Protein AF-A0A9X0JWP4-F1 (afdb_monomer_lite)

Foldseek 3Di:
DDWDWDQDPPQKIWTWDQDPVPRDIGTDDIDHPVNVVVVVVVVVVVVVVVVVVVVVVVVPPDDDDPDDDDQDDWAFAPPVPGRDTDSDNHDPVCVVVVVVVVVCCVPPPNPPVVVVLCVDPLNVVLFVVLCVVQVQFAPVCVVVVHTDGFDDKAFLQHCVRDVPCSSPSVRITGHHPVVVVVVVVVNCVVPVD

Organism: NCBI:txid1235825

Radius of gyration: 24.99 Å; chains: 1; bounding box: 60×52×56 Å

Structure (mmCIF, N/CA/C/O backbone):
data_AF-A0A9X0JWP4-F1
#
_entry.id   AF-A0A9X0JWP4-F1
#
loop_
_atom_site.group_PDB
_atom_site.id
_atom_site.type_symbol
_atom_site.label_atom_id
_atom_site.label_alt_id
_atom_site.label_comp_id
_atom_site.label_asym_id
_atom_site.label_entity_id
_atom_site.label_seq_id
_atom_site.pdbx_PDB_ins_code
_atom_site.Cartn_x
_atom_site.Cartn_y
_atom_site.Cartn_z
_atom_site.occupancy
_atom_site.B_iso_or_equiv
_atom_site.auth_seq_id
_atom_site.auth_comp_id
_atom_site.auth_asym_id
_atom_site.auth_atom_id
_atom_site.pdbx_PDB_model_num
ATOM 1 N N . MET A 1 1 ? -32.943 -1.692 14.834 1.00 62.72 1 MET A N 1
ATOM 2 C CA . MET A 1 1 ? -31.747 -1.598 15.702 1.00 62.72 1 MET A CA 1
ATOM 3 C C . MET A 1 1 ? -31.274 -0.157 15.689 1.00 62.72 1 MET A C 1
ATOM 5 O O . MET A 1 1 ? -30.953 0.330 14.611 1.00 62.72 1 MET A O 1
ATOM 9 N N . GLN A 1 2 ? -31.302 0.544 16.824 1.00 65.19 2 GLN A N 1
ATOM 10 C CA . GLN A 1 2 ? -30.741 1.895 16.897 1.00 65.19 2 GLN A CA 1
ATOM 11 C C . GLN A 1 2 ? -29.228 1.808 17.155 1.00 65.19 2 GLN A C 1
ATOM 13 O O . GLN A 1 2 ? -28.805 0.979 17.962 1.00 65.19 2 GLN A O 1
ATOM 18 N N . PRO A 1 3 ? -28.402 2.594 16.447 1.00 75.19 3 PRO A N 1
ATOM 19 C CA . PRO A 1 3 ? -26.969 2.635 16.698 1.00 75.19 3 PRO A CA 1
ATOM 20 C C . PRO A 1 3 ? -26.681 3.364 18.017 1.00 75.19 3 PRO A C 1
ATOM 22 O O . PRO A 1 3 ? -27.216 4.440 18.273 1.00 75.19 3 PRO A O 1
ATOM 25 N N . HIS A 1 4 ? -25.795 2.794 18.827 1.00 80.31 4 HIS A N 1
ATOM 26 C CA . HIS A 1 4 ? -25.267 3.403 20.044 1.00 80.31 4 HIS A CA 1
ATOM 27 C C . HIS A 1 4 ? -23.887 4.004 19.783 1.00 80.31 4 HIS A C 1
ATOM 29 O O . HIS A 1 4 ? -23.131 3.508 18.943 1.00 80.31 4 HIS A O 1
ATOM 35 N N . VAL A 1 5 ? -23.549 5.061 20.523 1.00 78.75 5 VAL A N 1
ATOM 36 C CA . VAL A 1 5 ? -22.230 5.701 20.492 1.00 78.75 5 VAL A CA 1
ATOM 37 C C . VAL A 1 5 ? -21.622 5.626 21.887 1.00 78.75 5 VAL A C 1
ATOM 39 O O . VAL A 1 5 ? -22.217 6.115 22.842 1.00 78.75 5 VAL A O 1
ATOM 42 N N . ALA A 1 6 ? -20.438 5.026 22.004 1.00 78.88 6 ALA A N 1
ATOM 43 C CA . ALA A 1 6 ? -19.683 4.969 23.254 1.00 78.88 6 ALA A CA 1
ATOM 44 C C . ALA A 1 6 ? -18.312 5.625 23.088 1.00 78.88 6 ALA A C 1
ATOM 46 O O . ALA A 1 6 ? -17.614 5.383 22.101 1.00 78.88 6 ALA A O 1
ATOM 47 N N . GLN A 1 7 ? -17.907 6.432 24.067 1.00 75.38 7 GLN A N 1
ATOM 48 C CA . GLN A 1 7 ? -16.572 7.016 24.100 1.00 75.38 7 GLN A CA 1
ATOM 49 C C . GLN A 1 7 ? -15.584 6.008 24.699 1.00 75.38 7 GLN A C 1
ATOM 51 O O . GLN A 1 7 ? -15.749 5.549 25.825 1.00 75.38 7 GLN A O 1
ATOM 56 N N . ILE A 1 8 ? -14.548 5.671 23.941 1.00 74.62 8 ILE A N 1
ATOM 57 C CA . ILE A 1 8 ? -13.411 4.858 24.371 1.00 74.62 8 ILE A CA 1
ATOM 58 C C . ILE A 1 8 ? -12.229 5.793 24.684 1.00 74.62 8 ILE A C 1
ATOM 60 O O . ILE A 1 8 ? -12.257 6.996 24.392 1.00 74.62 8 ILE A O 1
ATOM 64 N N . CYS A 1 9 ? -11.176 5.246 25.292 1.00 63.34 9 CYS A N 1
ATOM 65 C CA . CYS A 1 9 ? -9.936 5.956 25.587 1.00 63.34 9 CYS A CA 1
ATOM 66 C C . CYS A 1 9 ? -9.421 6.783 24.390 1.00 63.34 9 CYS A C 1
ATOM 68 O O . CYS A 1 9 ? -9.622 6.447 23.222 1.00 63.34 9 CYS A O 1
ATOM 70 N N . ASN A 1 10 ? -8.732 7.885 24.698 1.00 64.06 10 ASN A N 1
ATOM 71 C CA . ASN A 1 10 ? -8.146 8.807 23.717 1.00 64.06 10 ASN A CA 1
ATOM 72 C C . ASN A 1 10 ? -9.155 9.527 22.799 1.00 64.06 10 ASN A C 1
ATOM 74 O O . ASN A 1 10 ? -8.818 9.852 21.659 1.00 64.06 10 ASN A O 1
ATOM 78 N N . ARG A 1 11 ? -10.363 9.838 23.303 1.00 64.62 11 ARG A N 1
ATOM 79 C CA . ARG A 1 11 ? -11.374 10.657 22.599 1.00 64.62 11 ARG A CA 1
ATOM 80 C C . ARG A 1 11 ? -11.801 10.035 21.256 1.00 64.62 11 ARG A C 1
ATOM 82 O O . ARG A 1 11 ? -11.951 10.711 20.236 1.00 64.62 11 ARG A O 1
ATOM 89 N N . ILE A 1 12 ? -11.919 8.709 21.268 1.00 69.88 12 ILE A N 1
ATOM 90 C CA . ILE A 1 12 ? -12.399 7.885 20.161 1.00 69.88 12 ILE A CA 1
ATOM 91 C C . ILE A 1 12 ? -13.830 7.481 20.494 1.00 69.88 12 ILE A C 1
ATOM 93 O O . ILE A 1 12 ? -14.090 6.972 21.573 1.00 69.88 12 ILE A O 1
ATOM 97 N N . GLU A 1 13 ? -14.753 7.671 19.569 1.00 79.94 13 GLU A N 1
ATOM 98 C CA . GLU A 1 13 ? -16.123 7.191 19.659 1.00 79.94 13 GLU A CA 1
ATOM 99 C C . GLU A 1 13 ? -16.275 5.904 18.847 1.00 79.94 13 GLU A C 1
ATOM 101 O O . GLU A 1 13 ? -15.792 5.795 17.719 1.00 79.94 13 GLU A O 1
ATOM 106 N N . LYS A 1 14 ? -16.955 4.917 19.417 1.00 81.06 14 LYS A N 1
ATOM 107 C CA . LYS A 1 14 ? -17.362 3.678 18.757 1.00 81.06 14 LYS A CA 1
ATOM 108 C C . LYS A 1 14 ? -18.857 3.756 18.498 1.00 81.06 14 LYS A C 1
ATOM 110 O O . LYS A 1 14 ? -19.628 3.818 19.450 1.00 81.06 14 LYS A O 1
ATOM 115 N N . CYS A 1 15 ? -19.251 3.711 17.231 1.00 81.31 15 CYS A N 1
ATOM 116 C CA . CYS A 1 15 ? -20.636 3.511 16.824 1.00 81.31 15 CYS A CA 1
ATOM 117 C C . CYS A 1 15 ? -20.876 2.009 16.662 1.00 81.31 15 CYS A C 1
ATOM 119 O O . CYS A 1 15 ? -20.165 1.361 15.889 1.00 81.31 15 CYS A O 1
ATOM 121 N N . TYR A 1 16 ? -21.841 1.438 17.373 1.00 81.94 16 TYR A N 1
ATOM 122 C CA . TYR A 1 16 ? -22.103 -0.003 17.373 1.00 81.94 16 TYR A CA 1
ATOM 123 C C . TYR A 1 16 ? -23.593 -0.308 17.523 1.00 81.94 16 TYR A C 1
ATOM 125 O O . TYR A 1 16 ? -24.385 0.558 17.884 1.00 81.94 16 TYR A O 1
ATOM 133 N N . PHE A 1 17 ? -23.979 -1.539 17.218 1.00 88.56 17 PHE A N 1
ATOM 134 C CA . PHE A 1 17 ? -25.318 -2.063 17.443 1.00 88.56 17 PHE A CA 1
ATOM 135 C C . PHE A 1 17 ? -25.225 -3.366 18.227 1.00 88.56 17 PHE A C 1
ATOM 137 O O . PHE A 1 17 ? -24.346 -4.189 17.975 1.00 88.56 17 PHE A O 1
ATOM 144 N N . THR A 1 18 ? -26.138 -3.557 19.169 1.00 85.44 18 THR A N 1
ATOM 145 C CA . THR A 1 18 ? -26.223 -4.798 19.938 1.00 85.44 18 THR A CA 1
ATOM 146 C C . THR A 1 18 ? -27.256 -5.704 19.288 1.00 85.44 18 THR A C 1
ATOM 148 O O . THR A 1 18 ? -28.385 -5.285 19.021 1.00 85.44 18 THR A O 1
ATOM 151 N N . CYS A 1 19 ? -26.870 -6.942 18.989 1.00 81.94 19 CYS A N 1
ATOM 152 C CA . CYS A 1 19 ? -27.795 -7.931 18.457 1.00 81.94 19 CYS A CA 1
ATOM 153 C C . CYS A 1 19 ? -28.811 -8.341 19.543 1.00 81.94 19 CYS A C 1
ATOM 155 O O . CYS A 1 19 ? -28.387 -8.840 20.584 1.00 81.94 19 CYS A O 1
ATOM 157 N N . PRO A 1 20 ? -30.133 -8.203 19.324 1.00 79.50 20 PRO A N 1
ATOM 158 C CA . PRO A 1 20 ? -31.148 -8.573 20.309 1.00 79.50 20 PRO A CA 1
ATOM 159 C C . PRO A 1 20 ? -31.275 -10.092 20.486 1.00 79.50 20 PRO A C 1
ATOM 161 O O . PRO A 1 20 ? -31.811 -10.537 21.491 1.00 79.50 20 PRO A O 1
ATOM 164 N N . HIS A 1 21 ? -30.771 -10.890 19.537 1.00 80.88 21 HIS A N 1
ATOM 165 C CA . HIS A 1 21 ? -30.841 -12.352 19.598 1.00 80.88 21 HIS A CA 1
ATOM 166 C C . HIS A 1 21 ? -29.688 -12.985 20.383 1.00 80.88 21 HIS A C 1
ATOM 168 O O . HIS A 1 21 ? -29.879 -14.027 20.997 1.00 80.88 21 HIS A O 1
ATOM 174 N N . CYS A 1 22 ? -28.491 -12.392 20.351 1.00 85.81 22 CYS A N 1
ATOM 175 C CA . CYS A 1 22 ? -27.296 -12.988 20.965 1.00 85.81 22 CYS A CA 1
ATOM 176 C C . CYS A 1 22 ? -26.509 -12.044 21.884 1.00 85.81 22 CYS A C 1
ATOM 178 O O . CYS A 1 22 ? -25.467 -12.435 22.399 1.00 85.81 22 CYS A O 1
ATOM 180 N N . GLY A 1 23 ? -26.948 -10.795 22.062 1.00 79.69 23 GLY A N 1
ATOM 181 C CA . GLY A 1 23 ? -26.256 -9.794 22.881 1.00 79.69 23 GLY A CA 1
ATOM 182 C C . GLY A 1 23 ? -24.906 -9.329 22.322 1.00 79.69 23 GLY A C 1
ATOM 183 O O . GLY A 1 23 ? -24.232 -8.518 22.950 1.00 79.69 23 GLY A O 1
ATOM 184 N N . HIS A 1 24 ? -24.491 -9.818 21.148 1.00 82.06 24 HIS A N 1
ATOM 185 C CA . HIS A 1 24 ? -23.196 -9.481 20.563 1.00 82.06 24 HIS A CA 1
ATOM 186 C C . HIS A 1 24 ? -23.157 -8.029 20.074 1.00 82.06 24 HIS A C 1
ATOM 188 O O . HIS A 1 24 ? -24.073 -7.561 19.391 1.00 82.06 24 HIS A O 1
ATOM 194 N N . GLU A 1 25 ? -22.068 -7.327 20.388 1.00 85.19 25 GLU A N 1
ATOM 195 C CA . GLU A 1 25 ? -21.822 -5.972 19.906 1.00 85.19 25 GLU A CA 1
ATOM 196 C C . GLU A 1 25 ? -21.180 -5.990 18.520 1.00 85.19 25 GLU A C 1
ATOM 198 O O . GLU A 1 25 ? -20.026 -6.383 18.343 1.00 85.19 25 GLU A O 1
ATOM 203 N N . HIS A 1 26 ? -21.887 -5.461 17.535 1.00 78.44 26 HIS A N 1
ATOM 204 C CA . HIS A 1 26 ? -21.363 -5.274 16.195 1.00 78.44 26 HIS A CA 1
ATOM 205 C C . HIS A 1 26 ? -20.955 -3.820 15.988 1.00 78.44 26 HIS A C 1
ATOM 207 O O . HIS A 1 26 ? -21.764 -2.896 16.077 1.00 78.44 26 HIS A O 1
ATOM 213 N N . VAL A 1 27 ? -19.678 -3.598 15.698 1.00 80.44 27 VAL A N 1
ATOM 214 C CA . VAL A 1 27 ? -19.137 -2.248 15.529 1.00 80.44 27 VAL A CA 1
ATOM 215 C C . VAL A 1 27 ? -19.354 -1.762 14.103 1.00 80.44 27 VAL A C 1
ATOM 217 O O . VAL A 1 27 ? -18.885 -2.387 13.159 1.00 80.44 27 VAL A O 1
ATOM 220 N N . ALA A 1 28 ? -20.031 -0.626 13.948 1.00 74.19 28 ALA A N 1
ATOM 221 C CA . ALA A 1 28 ? -20.274 0.002 12.656 1.00 74.19 28 ALA A CA 1
ATOM 222 C C . ALA A 1 28 ? -19.129 0.944 12.249 1.00 74.19 28 ALA A C 1
ATOM 224 O O . ALA A 1 28 ? -18.709 0.945 11.093 1.00 74.19 28 ALA A O 1
ATOM 225 N N . ALA A 1 29 ? -18.611 1.745 13.187 1.00 72.12 29 ALA A N 1
ATOM 226 C CA . ALA A 1 29 ? -17.531 2.692 12.912 1.00 72.12 29 ALA A CA 1
ATOM 227 C C . ALA A 1 29 ? -16.748 3.078 14.174 1.00 72.12 29 ALA A C 1
ATOM 229 O O . ALA A 1 29 ? -17.290 3.087 15.278 1.00 72.12 29 ALA A O 1
ATOM 230 N N . TYR A 1 30 ? -15.486 3.473 13.985 1.00 74.25 30 TYR A N 1
ATOM 231 C CA 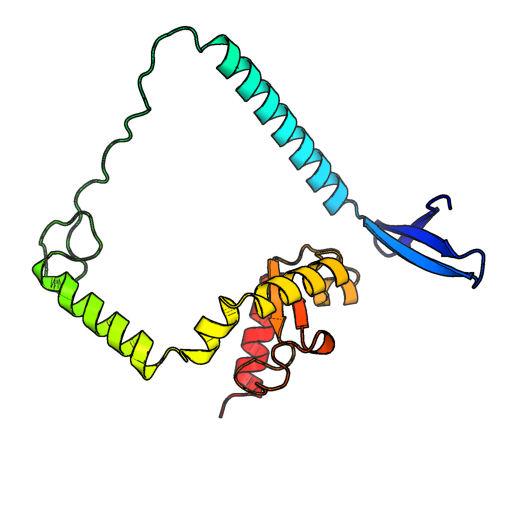. TYR A 1 30 ? -14.691 4.186 14.984 1.00 74.25 30 TYR A CA 1
ATOM 232 C C . TYR A 1 30 ? -14.406 5.595 14.472 1.00 74.25 30 TYR A C 1
ATOM 234 O O . TYR A 1 30 ? -13.829 5.766 13.396 1.00 74.25 30 TYR A O 1
ATOM 242 N N . VAL A 1 31 ? -14.792 6.602 15.241 1.00 73.00 31 VAL A N 1
ATOM 243 C CA . VAL A 1 31 ? -14.650 8.017 14.899 1.00 73.00 31 VAL A CA 1
ATOM 244 C C . VAL A 1 31 ? -13.737 8.666 15.931 1.00 73.00 31 VAL A C 1
ATOM 246 O O . VAL A 1 31 ? -13.787 8.341 17.106 1.00 73.00 31 VAL A O 1
ATOM 249 N N . ASN A 1 32 ? -12.867 9.582 15.523 1.00 72.56 32 ASN A N 1
ATOM 250 C CA . ASN A 1 32 ? -12.131 10.423 16.465 1.00 72.56 32 ASN A CA 1
ATOM 251 C C . ASN A 1 32 ? -12.152 11.881 16.001 1.00 72.56 32 ASN A C 1
ATOM 253 O O . ASN A 1 32 ? -12.537 12.180 14.867 1.00 72.56 32 ASN A O 1
ATOM 257 N N . ASP A 1 33 ? -11.677 12.787 16.852 1.00 68.00 33 ASP A N 1
ATOM 258 C CA . ASP A 1 33 ? -11.595 14.220 16.539 1.00 68.00 33 ASP A CA 1
ATOM 259 C C . ASP A 1 33 ? -10.836 14.520 15.238 1.00 68.00 33 ASP A C 1
ATOM 261 O O . ASP A 1 33 ? -11.153 15.483 14.537 1.00 68.00 33 ASP A O 1
ATOM 265 N N . LYS A 1 34 ? -9.839 13.699 14.880 1.00 62.62 34 LYS A N 1
ATOM 266 C CA . LYS A 1 34 ? -9.092 13.858 13.624 1.00 62.62 34 LYS A CA 1
ATOM 267 C C . LYS A 1 34 ? -9.950 13.497 12.412 1.00 62.62 34 LYS A C 1
ATOM 269 O O . LYS A 1 34 ? -9.957 14.256 11.448 1.00 62.62 34 LYS A O 1
ATOM 274 N N . ILE A 1 35 ? -10.703 12.397 12.470 1.00 65.00 35 ILE A N 1
ATOM 275 C CA . ILE A 1 35 ? -11.653 12.000 11.423 1.00 65.00 35 ILE A CA 1
ATOM 276 C C . ILE A 1 35 ? -12.735 13.069 11.267 1.00 65.00 35 ILE A C 1
ATOM 278 O O . ILE A 1 35 ? -12.981 13.493 10.142 1.00 65.00 35 ILE A O 1
ATOM 282 N N . ARG A 1 36 ? -13.304 13.578 12.370 1.00 67.81 36 ARG A N 1
ATOM 283 C CA . ARG A 1 36 ? -14.299 14.666 12.334 1.00 67.81 36 ARG A CA 1
ATOM 284 C C . ARG A 1 36 ? -13.750 15.922 11.658 1.00 67.81 36 ARG A C 1
ATOM 286 O O . ARG A 1 36 ? -14.382 16.464 10.756 1.00 67.81 36 ARG A O 1
ATOM 293 N N . LYS A 1 37 ? -12.540 16.358 12.029 1.00 66.69 37 LYS A N 1
ATOM 294 C CA . LYS A 1 37 ? -11.877 17.513 11.396 1.00 66.69 37 LYS A CA 1
ATOM 295 C C . LYS A 1 37 ? -11.610 17.285 9.907 1.00 66.69 37 LYS A C 1
ATOM 297 O O . LYS A 1 37 ? -11.846 18.189 9.109 1.00 66.69 37 LYS A O 1
ATOM 302 N N . CYS A 1 38 ? -11.165 16.090 9.517 1.00 62.44 38 CYS A N 1
ATOM 303 C CA . CYS A 1 38 ? -10.974 15.743 8.110 1.00 62.44 38 CYS A CA 1
ATOM 304 C C . CYS A 1 38 ? -12.299 15.727 7.334 1.00 62.44 38 CYS A C 1
ATOM 306 O O . CYS A 1 38 ? -12.351 16.283 6.243 1.00 62.44 38 CYS A O 1
ATOM 308 N N . GLN A 1 39 ? -13.373 15.161 7.891 1.00 67.19 39 GLN A N 1
ATOM 309 C CA . GLN A 1 39 ? -14.701 15.154 7.267 1.00 67.19 39 GLN A CA 1
ATOM 310 C C . GLN A 1 39 ? -15.239 16.576 7.074 1.00 67.19 39 GLN A C 1
ATOM 312 O O . GLN A 1 39 ? -15.691 16.909 5.984 1.00 67.19 39 GLN A O 1
ATOM 317 N N . LEU A 1 40 ? -15.101 17.448 8.077 1.00 67.25 40 LEU A N 1
ATOM 318 C CA . LEU A 1 40 ? -15.472 18.862 7.962 1.00 67.25 40 LEU A CA 1
ATOM 319 C C . LEU A 1 40 ? -14.642 19.595 6.898 1.00 67.25 40 LEU A C 1
ATOM 321 O O . LEU A 1 40 ? -15.189 20.376 6.121 1.00 67.25 40 LEU A O 1
ATOM 325 N N . ALA A 1 41 ? -13.335 19.325 6.817 1.00 66.38 41 ALA A N 1
ATOM 326 C CA . ALA A 1 41 ? -12.470 19.898 5.787 1.00 66.38 41 ALA A CA 1
ATOM 327 C C . ALA A 1 41 ? -12.851 19.413 4.375 1.00 66.38 41 ALA A C 1
ATOM 329 O O . ALA A 1 41 ? -12.894 20.219 3.445 1.00 66.38 41 ALA A O 1
ATOM 330 N N . ILE A 1 42 ? -13.182 18.125 4.223 1.00 66.50 42 ILE A N 1
ATOM 331 C CA . ILE A 1 42 ? -13.672 17.538 2.969 1.00 66.50 42 ILE A CA 1
ATOM 332 C C . ILE A 1 42 ? -15.002 18.178 2.572 1.00 66.50 42 ILE A C 1
ATOM 334 O O . ILE A 1 42 ? -15.114 18.653 1.448 1.00 66.50 42 ILE A O 1
ATOM 338 N N . ILE A 1 43 ? -15.972 18.277 3.486 1.00 71.00 43 ILE A N 1
ATOM 339 C CA . ILE A 1 43 ? -17.272 18.920 3.234 1.00 71.00 43 ILE A CA 1
ATOM 340 C C . ILE A 1 43 ? -17.077 20.383 2.823 1.00 71.00 43 ILE A C 1
ATOM 342 O O . ILE A 1 43 ? -17.653 20.832 1.836 1.00 71.00 43 ILE A O 1
ATOM 346 N N . LYS A 1 44 ? -16.211 21.129 3.518 1.00 71.94 44 LYS A N 1
ATOM 347 C CA . LYS A 1 44 ? -15.895 22.524 3.174 1.00 71.94 44 LYS A CA 1
ATOM 348 C C . LYS A 1 44 ? -15.264 22.641 1.782 1.00 71.94 44 LYS A C 1
ATOM 350 O O . LYS A 1 44 ? -15.621 23.541 1.024 1.00 71.94 44 LYS A O 1
ATOM 355 N N . CYS A 1 45 ? -14.364 21.724 1.432 1.00 65.50 45 CYS A N 1
ATOM 356 C CA . CYS A 1 45 ? -13.747 21.658 0.109 1.00 65.50 45 CYS A CA 1
ATOM 357 C C . CYS A 1 45 ? -14.772 21.299 -0.979 1.00 65.50 45 CYS A C 1
ATOM 359 O O . CYS A 1 45 ? -14.848 21.988 -1.994 1.00 65.50 45 CYS A O 1
ATOM 361 N N . MET A 1 46 ? -15.615 20.289 -0.745 1.00 67.19 46 MET A N 1
ATOM 362 C CA . MET A 1 46 ? -16.683 19.874 -1.659 1.00 67.19 46 MET A CA 1
ATOM 363 C C . MET A 1 46 ? -17.702 20.992 -1.877 1.00 67.19 46 MET A C 1
ATOM 365 O O . MET A 1 46 ? -18.033 21.285 -3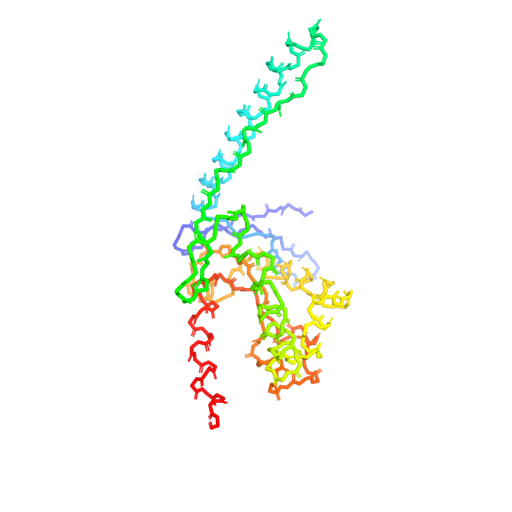.019 1.00 67.19 46 MET A O 1
ATOM 369 N N . ASN A 1 47 ? -18.119 21.694 -0.823 1.00 72.12 47 ASN A N 1
ATOM 370 C CA . ASN A 1 47 ? -18.998 22.859 -0.937 1.00 72.12 47 ASN A CA 1
ATOM 371 C C . ASN A 1 47 ? -18.330 23.998 -1.723 1.00 72.12 47 ASN A C 1
ATOM 373 O O . ASN A 1 47 ? -18.980 24.660 -2.530 1.00 72.12 47 ASN A O 1
ATOM 377 N N . GLY A 1 48 ? -17.020 24.201 -1.549 1.00 71.38 48 GLY A N 1
ATOM 378 C CA . GLY A 1 48 ? -16.236 25.143 -2.350 1.00 71.38 48 GLY A CA 1
ATOM 379 C C . GLY A 1 48 ? -16.156 24.754 -3.831 1.00 71.38 48 GLY A C 1
ATOM 380 O O . GLY A 1 48 ? -16.293 25.617 -4.699 1.00 71.38 48 GLY A O 1
ATOM 381 N N . LEU A 1 49 ? -15.986 23.463 -4.128 1.00 66.31 49 LEU A N 1
ATOM 382 C CA . LEU A 1 49 ? -16.004 22.918 -5.487 1.00 66.31 49 LEU A CA 1
ATOM 383 C C . LEU A 1 49 ? -17.389 23.050 -6.120 1.00 66.31 49 LEU A C 1
ATOM 385 O O . LEU A 1 49 ? -17.480 23.547 -7.234 1.00 66.31 49 LEU A O 1
ATOM 389 N N . ILE A 1 50 ? -18.460 22.702 -5.404 1.00 68.06 50 ILE A N 1
ATOM 390 C CA . ILE A 1 50 ? -19.848 22.865 -5.860 1.00 68.06 50 ILE A CA 1
ATOM 391 C C . ILE A 1 50 ? -20.136 24.341 -6.155 1.00 68.06 50 ILE A C 1
ATOM 393 O O . ILE A 1 50 ? -20.658 24.657 -7.220 1.00 68.06 50 ILE A O 1
ATOM 397 N N . LYS A 1 51 ? -19.716 25.264 -5.279 1.00 69.12 51 LYS A N 1
ATOM 398 C CA . LYS A 1 51 ? -19.867 26.711 -5.498 1.00 69.12 51 LYS A CA 1
ATOM 399 C C . LYS A 1 51 ? -19.082 27.196 -6.724 1.00 69.12 51 LYS A C 1
ATOM 401 O O . LYS A 1 51 ? -19.601 27.995 -7.495 1.00 69.12 51 LYS A O 1
ATOM 406 N N . ARG A 1 52 ? -17.861 26.694 -6.951 1.00 67.25 52 ARG A N 1
ATOM 407 C CA . ARG A 1 52 ? -17.070 26.996 -8.161 1.00 67.25 52 ARG A CA 1
ATOM 408 C C . ARG A 1 52 ? -17.674 26.397 -9.429 1.00 67.25 52 ARG A C 1
ATOM 410 O O . ARG A 1 52 ? -17.678 27.071 -10.448 1.00 67.25 52 ARG A O 1
ATOM 417 N N . ILE A 1 53 ? -18.193 25.172 -9.373 1.00 62.66 53 ILE A N 1
ATOM 418 C CA . ILE A 1 53 ? -18.884 24.514 -10.490 1.00 62.66 53 ILE A CA 1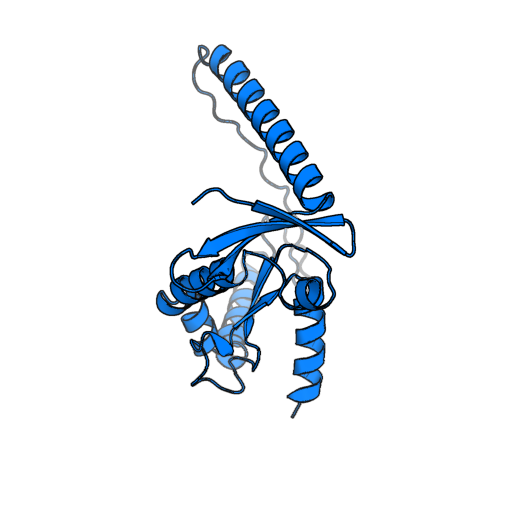
ATOM 419 C C . ILE A 1 53 ? -20.154 25.291 -10.847 1.00 62.66 53 ILE A C 1
ATOM 421 O O . ILE A 1 53 ? -20.381 25.556 -12.021 1.00 62.66 53 ILE A O 1
ATOM 425 N N . LEU A 1 54 ? -20.939 25.723 -9.854 1.00 59.34 54 LEU A N 1
ATOM 426 C CA . LEU A 1 54 ? -22.106 26.586 -10.061 1.00 59.34 54 LEU A CA 1
ATOM 427 C C . LEU A 1 54 ? -21.715 27.930 -10.699 1.00 59.34 54 LEU A C 1
ATOM 429 O O . LEU A 1 54 ? -22.346 28.341 -11.666 1.00 59.34 54 LEU A O 1
ATOM 433 N N . LEU A 1 55 ? -20.633 28.567 -10.236 1.00 57.69 55 LEU A N 1
ATOM 434 C CA . LEU A 1 55 ? -20.105 29.804 -10.834 1.00 57.69 55 LEU A CA 1
ATOM 435 C C . LEU A 1 55 ? -19.579 29.606 -12.266 1.00 57.69 55 LEU A C 1
ATOM 437 O O . LEU A 1 55 ? -19.748 30.481 -13.109 1.00 57.69 55 LEU A O 1
ATOM 441 N N . LEU A 1 56 ? -18.960 28.459 -12.560 1.00 55.28 56 LEU A N 1
ATOM 442 C CA . LEU A 1 56 ? -18.531 28.094 -13.913 1.00 55.28 56 LEU A CA 1
ATOM 443 C C . LEU A 1 56 ? -19.734 27.837 -14.828 1.00 55.28 56 LEU A C 1
ATOM 445 O O . LEU A 1 56 ? -19.702 28.229 -15.989 1.00 55.28 56 LEU A O 1
ATOM 449 N N . ARG A 1 57 ? -20.823 27.266 -14.297 1.00 52.34 57 ARG A N 1
ATOM 450 C CA . ARG A 1 57 ? -22.073 27.037 -15.036 1.00 52.34 57 ARG A CA 1
ATOM 451 C C . ARG A 1 57 ? -22.748 28.344 -15.468 1.00 52.34 57 ARG A C 1
ATOM 453 O O . ARG A 1 57 ? -23.388 28.359 -16.510 1.00 52.34 57 ARG A O 1
ATOM 460 N N . MET A 1 58 ? -22.546 29.443 -14.732 1.00 48.34 58 MET A N 1
ATOM 461 C CA . MET A 1 58 ? -23.014 30.788 -15.113 1.00 48.34 58 MET A CA 1
ATOM 462 C C . MET A 1 58 ? -22.126 31.486 -16.167 1.00 48.34 58 MET A C 1
ATOM 464 O O . MET A 1 58 ? -22.496 32.551 -16.645 1.00 48.34 58 MET A O 1
ATOM 468 N N . ARG A 1 59 ? -20.968 30.914 -16.542 1.00 44.62 59 ARG A N 1
ATOM 469 C CA . ARG A 1 59 ? -20.045 31.456 -17.568 1.00 44.62 59 ARG A CA 1
ATOM 470 C C . ARG A 1 59 ? -20.050 30.688 -18.894 1.00 44.62 59 ARG A C 1
ATOM 472 O O . ARG A 1 59 ? -19.331 31.061 -19.813 1.00 44.62 59 ARG A O 1
ATOM 479 N N . CYS A 1 60 ? -20.833 29.621 -19.021 1.00 40.84 60 CYS A N 1
ATOM 480 C CA . CYS A 1 60 ? -20.878 28.802 -20.235 1.00 40.84 60 CYS A CA 1
ATOM 481 C C . CYS A 1 60 ? -21.921 29.302 -21.249 1.00 40.84 60 CYS A C 1
ATOM 483 O O . CYS A 1 60 ? -22.734 28.508 -21.709 1.00 40.84 60 CYS A O 1
ATOM 485 N N . ASN A 1 61 ? -21.891 30.594 -21.594 1.00 47.53 61 ASN A N 1
ATOM 486 C CA . ASN A 1 61 ? -22.575 31.107 -22.789 1.00 47.53 61 ASN A CA 1
ATOM 487 C C . ASN A 1 61 ? -21.612 31.691 -23.836 1.00 47.53 61 ASN A C 1
ATOM 489 O O . ASN A 1 61 ? -22.062 32.217 -24.846 1.00 47.53 61 ASN A O 1
ATOM 493 N N . ASP A 1 62 ? -20.300 31.528 -23.642 1.00 46.25 62 ASP A N 1
ATOM 494 C CA . ASP A 1 62 ? -19.290 31.951 -24.609 1.00 46.25 62 ASP A CA 1
ATOM 495 C C . ASP A 1 62 ? -18.573 30.723 -25.179 1.00 46.25 62 ASP A C 1
ATOM 497 O O . ASP A 1 62 ? -17.988 29.914 -24.452 1.00 46.25 62 ASP A O 1
ATOM 501 N N . GLY A 1 63 ? -18.685 30.569 -26.499 1.00 51.16 63 GLY A N 1
ATOM 502 C CA . GLY A 1 63 ? -18.279 29.409 -27.282 1.00 51.16 63 GLY A CA 1
ATOM 503 C C . GLY A 1 63 ? -16.883 28.848 -26.986 1.00 51.16 63 GLY A C 1
ATOM 504 O O . GLY A 1 63 ? -15.924 29.552 -26.665 1.00 51.16 63 GLY A O 1
ATOM 505 N N . GLY A 1 64 ? -16.799 27.525 -27.129 1.00 51.31 64 GLY A N 1
ATOM 506 C CA . GLY A 1 64 ? -15.664 26.685 -26.774 1.00 51.31 64 GLY A CA 1
ATOM 507 C C . GLY A 1 64 ? -14.303 27.185 -27.254 1.00 51.31 64 GLY A C 1
ATOM 508 O O . GLY A 1 64 ? -13.992 27.180 -28.441 1.00 51.31 64 GLY A O 1
ATOM 509 N N . ARG A 1 65 ? -13.425 27.482 -26.296 1.00 49.03 65 ARG A N 1
ATOM 510 C CA . ARG A 1 65 ? -11.974 27.398 -26.475 1.00 49.03 65 ARG A CA 1
ATOM 511 C C . ARG A 1 65 ? -11.403 26.574 -25.330 1.00 49.03 65 ARG A C 1
ATOM 513 O O . ARG A 1 65 ? -11.392 27.007 -24.181 1.00 49.03 65 ARG A O 1
ATOM 520 N N . GLY A 1 66 ? -10.987 25.347 -25.646 1.00 47.66 66 GLY A N 1
ATOM 521 C CA . GLY A 1 66 ? -10.271 24.485 -24.711 1.00 47.66 66 GLY A CA 1
ATOM 522 C C . GLY A 1 66 ? -8.991 25.165 -24.221 1.00 47.66 66 GLY A C 1
ATOM 523 O O . GLY A 1 66 ? -8.319 25.861 -24.980 1.00 47.66 66 GLY A O 1
ATOM 524 N N . TRP A 1 67 ? -8.662 24.972 -22.945 1.00 36.56 67 TRP A N 1
ATOM 525 C CA . TRP A 1 67 ? -7.443 25.498 -22.333 1.00 36.56 67 TRP A CA 1
ATOM 526 C C . TRP A 1 67 ? -6.202 24.904 -23.019 1.00 36.56 67 TRP A C 1
ATOM 528 O O . TRP A 1 67 ? -5.860 23.745 -22.792 1.00 36.56 67 TRP A O 1
ATOM 538 N N . GLN A 1 68 ? -5.517 25.690 -23.853 1.00 54.94 68 GLN A N 1
ATOM 539 C CA . GLN A 1 68 ? -4.213 25.318 -24.401 1.00 54.94 68 GLN A CA 1
ATOM 540 C C . GLN A 1 68 ? -3.130 25.601 -23.353 1.00 54.94 68 GLN A C 1
ATOM 542 O O . GLN A 1 68 ? -2.862 26.752 -23.017 1.00 54.94 68 GLN A O 1
ATOM 547 N N . VAL A 1 69 ? -2.518 24.546 -22.812 1.00 59.09 69 VAL A N 1
ATOM 548 C CA . VAL A 1 69 ? -1.362 24.662 -21.908 1.00 59.09 69 VAL A CA 1
ATOM 549 C C . VAL A 1 69 ? -0.049 24.711 -22.704 1.00 59.09 69 VAL A C 1
ATOM 551 O O . VAL A 1 69 ? 0.113 23.915 -23.633 1.00 59.09 69 VAL A O 1
ATOM 554 N N . PRO A 1 70 ? 0.913 25.583 -22.334 1.00 68.81 70 PRO A N 1
ATOM 555 C CA . PRO A 1 70 ? 2.211 25.666 -23.002 1.00 68.81 70 PRO A CA 1
ATOM 556 C C . PRO A 1 70 ? 2.982 24.344 -22.920 1.00 68.81 70 PRO A C 1
ATOM 558 O O . PRO A 1 70 ? 3.053 23.709 -21.863 1.00 68.81 70 PRO A O 1
ATOM 561 N N . SER A 1 71 ? 3.597 23.927 -24.029 1.00 76.69 71 SER A N 1
ATOM 562 C CA . SER A 1 71 ? 4.439 22.729 -24.046 1.00 76.69 71 SER A CA 1
ATOM 563 C C . SER A 1 71 ? 5.675 22.913 -23.168 1.00 76.69 71 SER A C 1
ATOM 565 O O . SER A 1 71 ? 6.280 23.984 -23.155 1.00 76.69 71 SER A O 1
ATOM 567 N N . LYS A 1 72 ? 6.085 21.845 -22.474 1.00 79.06 72 LYS A N 1
ATOM 568 C CA . LYS A 1 72 ? 7.296 21.849 -21.643 1.00 79.06 72 LYS A CA 1
ATOM 569 C C . LYS A 1 72 ? 8.527 22.269 -22.466 1.00 79.06 72 LYS A C 1
ATOM 571 O O . LYS A 1 72 ? 8.661 21.801 -23.602 1.00 79.06 72 LYS A O 1
ATOM 576 N N . PRO A 1 73 ? 9.424 23.098 -21.900 1.00 84.25 73 PRO A N 1
ATOM 577 C CA . PRO A 1 73 ? 10.642 23.520 -22.580 1.00 84.25 73 PRO A CA 1
ATOM 578 C C . PRO A 1 73 ? 11.566 22.327 -22.848 1.00 84.25 73 PRO A C 1
ATOM 580 O O . PRO A 1 73 ? 11.536 21.319 -22.133 1.00 84.25 73 PRO A O 1
ATOM 583 N N . PHE A 1 74 ? 12.390 22.449 -23.887 1.00 88.31 74 PHE A N 1
ATOM 584 C CA . PHE A 1 74 ? 13.426 21.467 -24.189 1.00 88.31 74 PHE A CA 1
ATOM 585 C C . PHE A 1 74 ? 14.508 21.472 -23.102 1.00 88.31 74 PHE A C 1
ATOM 587 O O . PHE A 1 74 ? 14.840 22.515 -22.543 1.00 88.31 74 PHE A O 1
ATOM 594 N N . LYS A 1 75 ? 15.060 20.295 -22.807 1.00 89.31 75 LYS A N 1
ATOM 595 C CA . LYS A 1 75 ? 16.106 20.081 -21.799 1.00 89.31 75 LYS A CA 1
ATOM 596 C C . LYS A 1 75 ? 17.187 19.142 -22.345 1.00 89.31 75 LYS A C 1
ATOM 598 O O . LYS A 1 75 ? 16.876 18.322 -23.209 1.00 89.31 75 LYS A O 1
ATOM 603 N N . PRO A 1 76 ? 18.438 19.227 -21.866 1.00 91.31 76 PRO A N 1
ATOM 604 C CA . PRO A 1 76 ? 19.501 18.341 -22.326 1.00 91.31 76 PRO A CA 1
ATOM 605 C C . PRO A 1 76 ? 19.214 16.876 -21.971 1.00 91.31 76 PRO A C 1
ATOM 607 O O . PRO A 1 76 ? 18.596 16.556 -20.950 1.00 91.31 76 PRO A O 1
ATOM 610 N N . CYS A 1 77 ? 19.670 15.981 -22.840 1.00 91.44 77 CYS A N 1
ATOM 611 C CA . CYS A 1 77 ? 19.609 14.538 -22.660 1.00 91.44 77 CYS A CA 1
ATOM 612 C C . CYS A 1 77 ? 20.331 14.105 -21.374 1.00 91.44 77 CYS A C 1
ATOM 614 O O . CYS A 1 77 ? 21.435 14.549 -21.083 1.00 91.44 77 CYS A O 1
ATOM 616 N N . LYS A 1 78 ? 19.753 13.161 -20.618 1.00 88.31 78 LYS A N 1
ATOM 617 C CA . LYS A 1 78 ? 20.368 12.654 -19.377 1.00 88.31 78 LYS A CA 1
ATOM 618 C C . LYS A 1 78 ? 21.533 11.668 -19.609 1.00 88.31 78 LYS A C 1
ATOM 620 O O . LYS A 1 78 ? 22.116 11.171 -18.648 1.00 88.31 78 LYS A O 1
ATOM 625 N N . SER A 1 79 ? 21.839 11.298 -20.854 1.00 86.25 79 SER A N 1
ATOM 626 C CA . SER A 1 79 ? 22.966 10.394 -21.137 1.00 86.25 79 SER A CA 1
ATOM 627 C C . SER A 1 79 ? 24.289 11.098 -20.830 1.00 86.25 79 SER A C 1
ATOM 629 O O . SER A 1 79 ? 24.435 12.278 -21.142 1.00 86.25 79 SER A O 1
ATOM 631 N N . LEU A 1 80 ? 25.244 10.387 -20.224 1.00 85.69 80 LEU A N 1
ATOM 632 C CA . LEU A 1 80 ? 26.556 10.946 -19.885 1.00 85.69 80 LEU A CA 1
ATOM 633 C C . LEU A 1 80 ? 27.226 11.510 -21.148 1.00 85.69 80 LEU A C 1
ATOM 635 O O . LEU A 1 80 ? 27.346 10.804 -22.147 1.00 85.69 80 LEU A O 1
ATOM 639 N N . GLY A 1 81 ? 27.620 12.786 -21.104 1.00 86.25 81 GLY A N 1
ATOM 640 C CA . GLY A 1 81 ? 28.280 13.479 -22.216 1.00 86.25 81 GLY A CA 1
ATOM 641 C C . GLY A 1 81 ? 27.371 13.887 -23.385 1.00 86.25 81 GLY A C 1
ATOM 642 O O . GLY A 1 81 ? 27.881 14.306 -24.419 1.00 86.25 81 GLY A O 1
ATOM 643 N N . CYS A 1 82 ? 26.042 13.776 -23.268 1.00 89.06 82 CYS A N 1
ATOM 644 C CA . CYS A 1 82 ? 25.120 14.141 -24.346 1.00 89.06 82 CYS A CA 1
ATOM 645 C C . CYS A 1 82 ? 24.388 15.462 -24.068 1.00 89.06 82 CYS A C 1
ATOM 647 O O . CYS A 1 82 ? 23.517 15.518 -23.207 1.00 89.06 82 CYS A O 1
ATOM 649 N N . ASN A 1 83 ? 24.655 16.487 -24.880 1.00 87.19 83 ASN A N 1
ATOM 650 C CA . ASN A 1 83 ? 24.023 17.812 -24.758 1.00 87.19 83 ASN A CA 1
ATOM 651 C C . ASN A 1 83 ? 22.808 18.008 -25.686 1.00 87.19 83 ASN A C 1
ATOM 653 O O . ASN A 1 83 ? 22.274 19.107 -25.793 1.00 87.19 83 ASN A O 1
ATOM 657 N N . GLU A 1 84 ? 22.364 16.946 -26.362 1.00 91.81 84 GLU A N 1
ATOM 658 C CA . GLU A 1 84 ? 21.229 16.980 -27.290 1.00 91.81 84 GLU A CA 1
ATOM 659 C C . GLU A 1 84 ? 19.939 17.381 -26.559 1.00 91.81 84 GLU A C 1
ATOM 661 O O . GLU A 1 84 ? 19.571 16.761 -25.555 1.00 91.81 84 GLU A O 1
ATOM 666 N N . LEU A 1 85 ? 19.236 18.390 -27.072 1.00 91.25 85 LEU A N 1
ATOM 667 C CA . LEU A 1 85 ? 17.994 18.879 -26.483 1.00 91.25 85 LEU A CA 1
ATOM 668 C C . LEU A 1 85 ? 16.824 17.947 -26.817 1.00 91.25 85 LEU A C 1
ATOM 670 O O . LEU A 1 85 ? 16.576 17.588 -27.963 1.00 91.25 85 LEU A O 1
ATOM 674 N N . THR A 1 86 ? 16.069 17.560 -25.796 1.00 88.94 86 THR A N 1
ATOM 675 C CA . THR A 1 86 ? 14.910 16.671 -25.903 1.00 88.94 86 THR A CA 1
ATOM 676 C C . THR A 1 86 ? 13.779 17.170 -25.004 1.00 88.94 86 THR A C 1
ATOM 678 O O . THR A 1 86 ? 14.004 17.866 -24.013 1.00 88.94 86 THR A O 1
ATOM 681 N N . ARG A 1 87 ? 12.531 16.843 -25.348 1.00 86.69 87 ARG A N 1
ATOM 682 C CA . ARG A 1 87 ? 11.383 17.043 -24.441 1.00 86.69 87 ARG A CA 1
ATOM 683 C C . ARG A 1 87 ? 11.296 15.923 -23.400 1.00 86.69 87 ARG A C 1
ATOM 685 O O . ARG A 1 87 ? 10.794 16.127 -22.291 1.00 86.69 87 ARG A O 1
ATOM 692 N N . ASP A 1 88 ? 11.834 14.761 -23.751 1.00 84.19 88 ASP A N 1
ATOM 693 C CA . ASP A 1 88 ? 11.823 13.550 -22.945 1.00 84.19 88 ASP A CA 1
ATOM 694 C C . ASP A 1 88 ? 13.076 13.441 -22.067 1.00 84.19 88 ASP A C 1
ATOM 696 O O . ASP A 1 88 ? 13.846 14.383 -21.896 1.00 84.19 88 ASP A O 1
ATOM 700 N N . LYS A 1 89 ? 13.259 12.296 -21.409 1.00 83.88 89 LYS A N 1
ATOM 701 C CA . LYS A 1 89 ? 14.407 12.040 -20.525 1.00 83.88 89 LYS A CA 1
ATOM 702 C C . LYS A 1 89 ? 15.714 11.811 -21.301 1.00 83.88 89 LYS A C 1
ATOM 704 O O . LYS A 1 89 ? 16.786 12.155 -20.804 1.00 83.88 89 LYS A O 1
ATOM 709 N N . TYR A 1 90 ? 15.616 11.254 -22.507 1.00 88.81 90 TYR A N 1
ATOM 710 C CA . TYR A 1 90 ? 16.731 10.981 -23.412 1.00 88.81 90 TYR A CA 1
ATOM 711 C C . TYR A 1 90 ? 16.385 11.446 -24.832 1.00 88.81 90 TYR A C 1
ATOM 713 O O . TYR A 1 90 ? 15.212 11.582 -25.181 1.00 88.81 90 TYR A O 1
ATOM 721 N N . CYS A 1 91 ? 17.397 11.720 -25.654 1.00 90.06 91 CYS A N 1
ATOM 722 C CA . CYS A 1 91 ? 17.206 12.000 -27.077 1.00 90.06 91 CYS A CA 1
ATOM 723 C C . CYS A 1 91 ? 16.979 10.707 -27.880 1.00 90.06 91 CYS A C 1
ATOM 725 O O . CYS A 1 91 ? 17.226 9.607 -27.378 1.00 90.06 91 CYS A O 1
ATOM 727 N N . ALA A 1 92 ? 16.567 10.827 -29.147 1.00 87.50 92 ALA A N 1
ATOM 728 C CA . ALA A 1 92 ? 16.311 9.682 -30.031 1.00 87.50 92 ALA A CA 1
ATOM 729 C C . ALA A 1 92 ? 17.483 8.678 -30.086 1.00 87.50 92 ALA A C 1
ATOM 731 O O . ALA A 1 92 ? 17.255 7.470 -30.069 1.00 87.50 92 ALA A O 1
ATOM 732 N N . LYS A 1 93 ? 18.729 9.174 -30.030 1.00 86.94 93 LYS A N 1
ATOM 733 C CA . LYS A 1 93 ? 19.964 8.366 -30.017 1.00 86.94 93 LYS A CA 1
ATOM 734 C C . LYS A 1 93 ? 20.098 7.487 -28.761 1.00 86.94 93 LYS A C 1
ATOM 736 O O . LYS A 1 93 ? 20.677 6.411 -28.816 1.00 86.94 93 LYS A O 1
ATOM 741 N N . HIS A 1 94 ? 19.550 7.924 -27.626 1.00 86.44 94 HIS A N 1
ATOM 742 C CA . HIS A 1 94 ? 19.731 7.279 -26.318 1.00 86.44 94 HIS A CA 1
ATOM 743 C C . HIS A 1 94 ? 18.470 6.590 -25.775 1.00 86.44 94 HIS A C 1
ATOM 745 O O . HIS A 1 94 ? 18.553 5.840 -24.801 1.00 86.44 94 HIS A O 1
ATOM 751 N N . ILE A 1 95 ? 17.316 6.771 -26.425 1.00 82.50 95 ILE A N 1
ATOM 752 C CA . ILE A 1 95 ? 16.060 6.086 -26.079 1.00 82.50 95 ILE A CA 1
ATOM 753 C C . ILE A 1 95 ? 16.212 4.556 -26.122 1.00 82.50 95 ILE A C 1
ATOM 755 O O . ILE A 1 95 ? 15.627 3.857 -25.294 1.00 82.50 95 ILE A O 1
ATOM 759 N N . ALA A 1 96 ? 17.001 4.016 -27.056 1.00 79.50 96 ALA A N 1
ATOM 760 C CA . ALA A 1 96 ? 17.210 2.572 -27.178 1.00 79.50 96 ALA A CA 1
ATOM 761 C C . ALA A 1 96 ? 17.893 1.968 -25.936 1.00 79.50 96 ALA A C 1
ATOM 763 O O . ALA A 1 96 ? 17.447 0.934 -25.443 1.00 79.50 96 ALA A O 1
ATOM 764 N N . LYS A 1 97 ? 18.890 2.660 -25.367 1.00 73.06 97 LYS A N 1
ATOM 765 C CA . LYS A 1 97 ? 19.620 2.226 -24.163 1.00 73.06 97 LYS A CA 1
ATOM 766 C C . LYS A 1 97 ? 18.734 2.232 -22.911 1.00 73.06 97 LYS A C 1
ATOM 768 O O . LYS A 1 97 ? 18.815 1.336 -22.071 1.00 73.06 97 LYS A O 1
ATOM 773 N N . GLU A 1 98 ? 17.824 3.201 -22.792 1.00 75.25 98 GLU A N 1
ATOM 774 C CA . GLU A 1 98 ? 16.802 3.170 -21.737 1.00 75.25 98 GLU A CA 1
ATOM 775 C C . GLU A 1 98 ? 15.840 1.992 -21.936 1.00 75.25 98 GLU A C 1
ATOM 777 O O . GLU A 1 98 ? 15.568 1.246 -20.997 1.00 75.25 98 GLU A O 1
ATOM 782 N N . LYS A 1 99 ? 15.359 1.768 -23.164 1.00 74.69 99 LYS A N 1
ATOM 783 C CA . LYS A 1 99 ? 14.476 0.632 -23.463 1.00 74.69 99 LYS A CA 1
ATOM 784 C C . LYS A 1 99 ? 15.146 -0.705 -23.147 1.00 74.69 99 LYS A C 1
ATOM 786 O O . LYS A 1 99 ? 14.486 -1.596 -22.622 1.00 74.69 99 LYS A O 1
ATOM 791 N N . GLU A 1 100 ? 16.434 -0.847 -23.435 1.00 74.38 100 GLU A N 1
ATOM 792 C CA . GLU A 1 100 ? 17.213 -2.044 -23.122 1.00 74.38 100 GLU A CA 1
ATOM 793 C C . GLU A 1 100 ? 17.381 -2.253 -21.613 1.00 74.38 100 GLU A C 1
ATOM 795 O O . GLU A 1 100 ? 17.083 -3.338 -21.119 1.00 74.38 100 GLU A O 1
ATOM 800 N N . THR A 1 101 ? 17.753 -1.217 -20.855 1.00 68.50 101 THR A N 1
ATOM 801 C CA . THR A 1 101 ? 17.882 -1.318 -19.387 1.00 68.50 101 THR A CA 1
ATOM 802 C C . THR A 1 101 ? 16.548 -1.637 -18.709 1.00 68.50 101 THR A C 1
ATOM 804 O O . THR A 1 101 ? 16.500 -2.479 -17.812 1.00 68.50 101 THR A O 1
ATOM 807 N N . VAL A 1 102 ? 15.442 -1.045 -19.176 1.00 70.12 102 VAL A N 1
ATOM 808 C CA . VAL A 1 102 ? 14.086 -1.379 -18.710 1.00 70.12 102 VAL A CA 1
ATOM 809 C C . VAL A 1 102 ? 13.726 -2.825 -19.056 1.00 70.12 102 VAL A C 1
ATOM 811 O O . VAL A 1 102 ? 13.232 -3.542 -18.190 1.00 70.12 102 VAL A O 1
ATOM 814 N N . ARG A 1 103 ? 14.006 -3.286 -20.285 1.00 69.69 103 ARG A N 1
ATOM 815 C CA . ARG A 1 103 ? 13.780 -4.683 -20.704 1.00 69.69 103 ARG A CA 1
ATOM 816 C C . ARG A 1 103 ? 14.597 -5.667 -19.872 1.00 69.69 103 ARG A C 1
ATOM 818 O O . ARG A 1 103 ? 14.053 -6.686 -19.461 1.00 69.69 103 ARG A O 1
ATOM 825 N N . TYR A 1 104 ? 15.865 -5.366 -19.608 1.00 70.94 104 TYR A N 1
ATOM 826 C CA . TYR A 1 104 ? 16.737 -6.175 -18.760 1.00 70.94 104 TYR A CA 1
ATOM 827 C C . TYR A 1 104 ? 16.189 -6.260 -17.329 1.00 70.94 104 TYR A C 1
ATOM 829 O O . TYR A 1 104 ? 16.016 -7.357 -16.802 1.00 70.94 104 TYR A O 1
ATOM 837 N N . TYR A 1 105 ? 15.819 -5.124 -16.730 1.00 62.12 105 TYR A N 1
ATOM 838 C CA . TYR A 1 105 ? 15.239 -5.076 -15.386 1.00 62.12 105 TYR A CA 1
ATOM 839 C C . TYR A 1 105 ? 13.902 -5.834 -15.299 1.00 62.12 105 TYR A C 1
ATOM 841 O O . TYR A 1 105 ? 13.708 -6.642 -14.392 1.00 62.12 105 TYR A O 1
ATOM 849 N N . ASP A 1 106 ? 12.999 -5.649 -16.268 1.00 62.62 106 ASP A N 1
ATOM 850 C CA . ASP A 1 106 ? 11.719 -6.370 -16.334 1.00 62.62 106 ASP A CA 1
ATOM 851 C C . ASP A 1 106 ? 11.889 -7.877 -16.643 1.00 62.62 106 ASP A C 1
ATOM 853 O O . ASP A 1 106 ? 11.008 -8.667 -16.299 1.00 62.62 106 ASP A O 1
ATOM 857 N N . LYS A 1 107 ? 12.992 -8.295 -17.286 1.00 56.06 107 LYS A N 1
ATOM 858 C CA . LYS A 1 107 ? 13.289 -9.702 -17.619 1.00 56.06 107 LYS A CA 1
ATOM 859 C C . LYS A 1 107 ? 14.006 -10.449 -16.490 1.00 56.06 107 LYS A C 1
ATOM 861 O O . LYS A 1 107 ? 13.698 -11.618 -16.279 1.00 56.06 107 LYS A O 1
ATOM 866 N N . HIS A 1 108 ? 14.937 -9.799 -15.790 1.00 57.66 108 HIS A N 1
ATOM 867 C CA . HIS A 1 108 ? 15.860 -10.457 -14.856 1.00 57.66 108 HIS A CA 1
ATOM 868 C C . HIS A 1 108 ? 15.649 -10.084 -13.383 1.00 57.66 108 HIS A C 1
ATOM 870 O O . HIS A 1 108 ? 15.971 -10.886 -12.514 1.00 57.66 108 HIS A O 1
ATOM 876 N N . ILE A 1 109 ? 15.101 -8.902 -13.083 1.00 58.78 109 ILE A N 1
ATOM 877 C CA . ILE A 1 109 ? 14.971 -8.398 -11.702 1.00 58.78 109 ILE A CA 1
ATOM 878 C C . ILE A 1 109 ? 13.508 -8.397 -11.240 1.00 58.78 109 ILE A C 1
ATOM 880 O O . ILE A 1 109 ? 13.197 -8.721 -10.094 1.00 58.78 109 ILE A O 1
ATOM 884 N N . ARG A 1 110 ? 12.573 -8.042 -12.126 1.00 56.38 110 ARG A N 1
ATOM 885 C CA . ARG A 1 110 ? 11.153 -7.941 -11.785 1.00 56.38 110 ARG A CA 1
ATOM 886 C C . ARG A 1 110 ? 10.471 -9.293 -11.963 1.00 56.38 110 ARG A C 1
ATOM 888 O O . ARG A 1 110 ? 10.238 -9.733 -13.084 1.00 56.38 110 ARG A O 1
ATOM 895 N N . ASN A 1 111 ? 10.093 -9.941 -10.863 1.00 64.69 111 ASN A N 1
ATOM 896 C CA . ASN A 1 111 ? 9.337 -11.191 -10.922 1.00 64.69 111 ASN A CA 1
ATOM 897 C C . ASN A 1 111 ? 7.994 -10.964 -11.659 1.00 64.69 111 ASN A C 1
ATOM 899 O O . ASN A 1 111 ? 7.052 -10.396 -11.095 1.00 64.69 111 ASN A O 1
ATOM 903 N N . LYS A 1 112 ? 7.911 -11.382 -12.934 1.00 64.56 112 LYS A N 1
ATOM 904 C CA . LYS A 1 112 ? 6.721 -11.225 -13.797 1.00 64.56 112 LYS A CA 1
ATOM 905 C C . LYS A 1 112 ? 5.452 -11.768 -13.137 1.00 64.56 112 LYS A C 1
ATOM 907 O O . LYS A 1 112 ? 4.389 -11.165 -13.289 1.00 64.56 112 LYS A O 1
ATOM 912 N N . SER A 1 113 ? 5.580 -12.849 -12.363 1.00 69.00 113 SER A N 1
ATOM 913 C CA . SER A 1 113 ? 4.471 -13.471 -11.636 1.00 69.00 113 SER A CA 1
ATOM 914 C C . SER A 1 113 ? 3.859 -12.513 -10.607 1.00 69.00 113 SER A C 1
ATOM 916 O O . SER A 1 113 ? 2.645 -12.310 -10.586 1.00 69.00 113 SER A O 1
ATOM 918 N N . SER A 1 114 ? 4.698 -11.814 -9.834 1.00 75.94 114 SER A N 1
ATOM 919 C CA . SER A 1 114 ? 4.263 -10.829 -8.831 1.00 75.94 114 SER A CA 1
ATOM 920 C C . SER A 1 114 ? 3.511 -9.649 -9.465 1.00 75.94 114 SER A C 1
ATOM 922 O O . SER A 1 114 ? 2.418 -9.288 -9.028 1.00 75.94 114 SER A O 1
ATOM 924 N N . ARG A 1 115 ? 4.022 -9.093 -10.574 1.00 80.62 115 ARG A N 1
ATOM 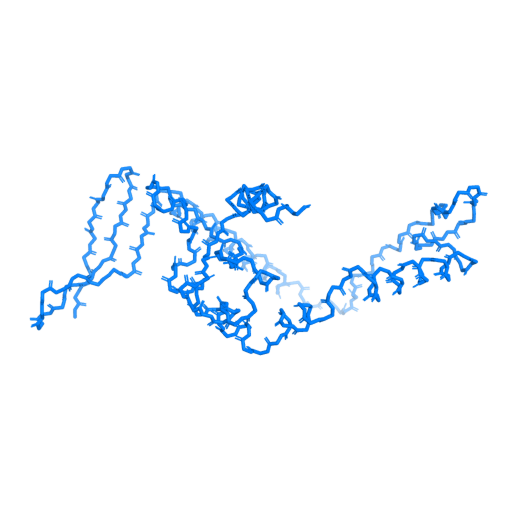925 C CA . ARG A 1 115 ? 3.347 -7.986 -11.279 1.00 80.62 115 ARG A CA 1
ATOM 926 C C . ARG A 1 115 ? 1.999 -8.409 -11.866 1.00 80.62 115 ARG A C 1
ATOM 928 O O . ARG A 1 115 ? 1.025 -7.669 -11.746 1.00 80.62 115 ARG A O 1
ATOM 935 N N . SER A 1 116 ? 1.942 -9.585 -12.490 1.00 85.56 116 SER A N 1
ATOM 936 C CA . SER A 1 116 ? 0.693 -10.135 -13.027 1.00 85.56 116 SER A CA 1
ATOM 937 C C . SER A 1 116 ? -0.338 -10.355 -11.920 1.00 85.56 116 SER A C 1
ATOM 939 O O . SER A 1 116 ? -1.511 -10.026 -12.088 1.00 85.56 116 SER A O 1
ATOM 941 N N . PHE A 1 117 ? 0.103 -10.840 -10.756 1.00 90.19 117 PHE A N 1
ATOM 942 C CA . PHE A 1 117 ? -0.757 -11.034 -9.596 1.00 90.19 117 PHE A CA 1
ATOM 943 C C . PHE A 1 117 ? -1.384 -9.722 -9.104 1.00 90.19 117 PHE A C 1
ATOM 945 O O . PHE A 1 117 ? -2.606 -9.661 -8.970 1.00 90.19 117 PHE A O 1
ATOM 952 N N . TYR A 1 118 ? -0.602 -8.654 -8.915 1.00 89.38 118 TYR A N 1
ATOM 953 C CA . TYR A 1 118 ? -1.142 -7.361 -8.466 1.00 89.38 118 TYR A CA 1
ATOM 954 C C . TYR A 1 118 ? -2.095 -6.701 -9.479 1.00 89.38 118 TYR A C 1
ATOM 956 O O . TYR A 1 118 ? -2.926 -5.880 -9.098 1.00 89.38 118 TYR A O 1
ATOM 964 N N . ASN A 1 119 ? -2.026 -7.078 -10.758 1.00 90.81 119 ASN A N 1
ATOM 965 C CA . ASN A 1 119 ? -2.973 -6.629 -11.784 1.00 90.81 119 ASN A CA 1
ATOM 966 C C . ASN A 1 119 ? -4.203 -7.545 -11.920 1.00 90.81 119 ASN A C 1
ATOM 968 O O . ASN A 1 119 ? -5.152 -7.214 -12.632 1.00 90.81 119 ASN A O 1
ATOM 972 N N . SER A 1 120 ? -4.202 -8.702 -11.258 1.00 93.50 120 SER A N 1
ATOM 973 C CA . SER A 1 120 ? -5.242 -9.715 -11.411 1.00 93.50 120 SER A CA 1
ATOM 974 C C . SER A 1 120 ? -6.572 -9.299 -10.763 1.00 93.50 120 SER A C 1
ATOM 976 O O . SER A 1 120 ? -6.616 -8.605 -9.741 1.00 93.50 120 SER A O 1
ATOM 978 N N . LYS A 1 121 ? -7.692 -9.760 -11.338 1.00 96.62 121 LYS A N 1
ATOM 979 C CA . LYS A 1 121 ? -9.038 -9.563 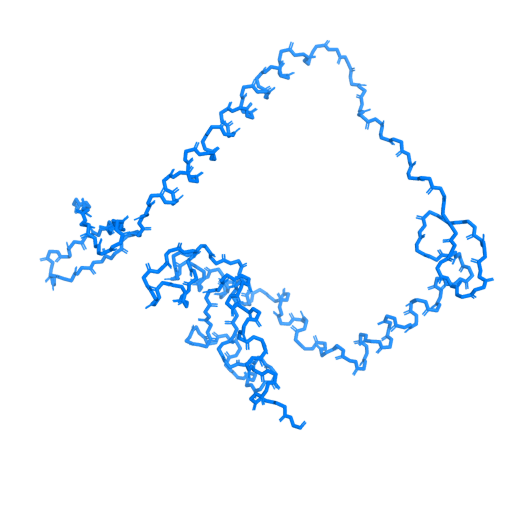-10.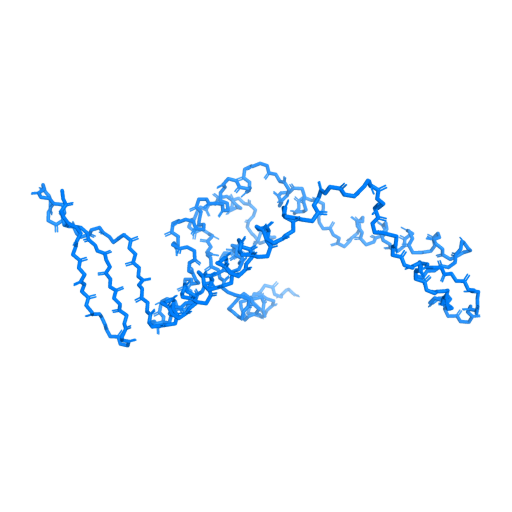768 1.00 96.62 121 LYS A CA 1
ATOM 980 C C . LYS A 1 121 ? -9.165 -10.131 -9.340 1.00 96.62 121 LYS A C 1
ATOM 982 O O . LYS A 1 121 ? -9.689 -9.402 -8.497 1.00 96.62 121 LYS A O 1
ATOM 987 N N . PRO A 1 122 ? -8.658 -11.343 -9.022 1.00 96.19 122 PRO A N 1
ATOM 988 C CA . PRO A 1 122 ? -8.700 -11.876 -7.659 1.00 96.19 122 PRO A CA 1
ATOM 989 C C . PRO A 1 122 ? -8.030 -10.964 -6.627 1.00 96.19 122 PRO A C 1
ATOM 991 O O . PRO A 1 122 ? -8.601 -10.726 -5.565 1.00 96.19 122 PRO A O 1
ATOM 994 N N . TRP A 1 123 ? -6.864 -10.391 -6.951 1.00 97.12 123 TRP A N 1
ATOM 995 C CA . TRP A 1 123 ? -6.193 -9.453 -6.051 1.00 97.12 123 TRP A CA 1
ATOM 996 C C . TRP A 1 123 ? -7.023 -8.194 -5.808 1.00 97.12 123 TRP A C 1
ATOM 998 O O . TRP A 1 123 ? -7.171 -7.776 -4.665 1.00 97.12 123 TRP A O 1
ATOM 1008 N N . ARG A 1 124 ? -7.597 -7.597 -6.859 1.00 96.44 124 ARG A N 1
ATOM 1009 C CA . ARG A 1 124 ? -8.423 -6.385 -6.724 1.00 96.44 124 ARG A CA 1
ATOM 1010 C C . ARG A 1 124 ? -9.619 -6.605 -5.796 1.00 96.44 124 ARG A C 1
ATOM 1012 O O . ARG A 1 124 ? -9.853 -5.775 -4.922 1.00 96.44 124 ARG A O 1
ATOM 1019 N N . VAL A 1 125 ? -10.323 -7.725 -5.966 1.00 96.56 125 VAL A N 1
ATOM 1020 C CA . VAL A 1 125 ? -11.474 -8.097 -5.127 1.00 96.56 125 VAL A CA 1
ATOM 1021 C C . VAL A 1 125 ? -11.034 -8.342 -3.683 1.00 96.56 125 VAL A C 1
ATOM 1023 O O . VAL A 1 125 ? -11.616 -7.777 -2.760 1.00 96.56 125 VAL A O 1
ATOM 1026 N N . MET A 1 126 ? -9.969 -9.122 -3.477 1.00 97.25 126 MET A N 1
ATOM 1027 C CA . MET A 1 126 ? -9.470 -9.426 -2.134 1.00 97.25 126 MET A CA 1
ATOM 1028 C C . MET A 1 126 ? -8.945 -8.175 -1.417 1.00 97.25 126 MET A C 1
ATOM 1030 O O . MET A 1 126 ? -9.235 -7.962 -0.243 1.00 97.25 126 MET A O 1
ATOM 1034 N N . ARG A 1 127 ? -8.227 -7.298 -2.129 1.00 96.88 127 ARG A N 1
ATOM 1035 C CA . ARG A 1 127 ? -7.757 -6.005 -1.614 1.00 96.88 127 ARG A CA 1
ATOM 1036 C C . ARG A 1 127 ? -8.921 -5.154 -1.124 1.00 96.88 127 ARG A C 1
ATOM 1038 O O . ARG A 1 127 ? -8.835 -4.576 -0.046 1.00 96.88 127 ARG A O 1
ATOM 1045 N N . GLU A 1 128 ? -9.988 -5.054 -1.909 1.00 95.62 128 GLU A N 1
ATOM 1046 C CA . GLU A 1 128 ? -11.170 -4.285 -1.528 1.00 95.62 128 GLU A CA 1
ATOM 1047 C C . GLU A 1 128 ? -11.884 -4.897 -0.317 1.00 95.62 128 GLU A C 1
ATOM 1049 O O . GLU A 1 128 ? -12.224 -4.175 0.621 1.00 95.62 128 GLU A O 1
ATOM 1054 N N . PHE A 1 129 ? -12.041 -6.223 -0.293 1.00 95.88 129 PHE A N 1
ATOM 1055 C CA . PHE A 1 129 ? -12.596 -6.945 0.850 1.00 95.88 129 PHE A CA 1
ATOM 1056 C C . PHE A 1 129 ? -11.802 -6.680 2.138 1.00 95.88 129 PHE A C 1
ATOM 1058 O O . PHE A 1 129 ? -12.381 -6.274 3.145 1.00 95.88 129 PHE A O 1
ATOM 1065 N N . VAL A 1 130 ? -10.475 -6.835 2.100 1.00 95.50 130 VAL A N 1
ATOM 1066 C CA . VAL A 1 130 ? -9.587 -6.594 3.250 1.00 95.50 130 VAL A CA 1
ATOM 1067 C C . VAL A 1 130 ? -9.640 -5.136 3.699 1.00 95.50 130 VAL A C 1
ATOM 1069 O O . VAL A 1 130 ? -9.727 -4.866 4.896 1.00 95.50 130 VAL A O 1
ATOM 1072 N N . TYR A 1 131 ? -9.654 -4.196 2.752 1.00 94.12 131 TYR A N 1
ATOM 1073 C CA . TYR A 1 131 ? -9.758 -2.776 3.067 1.00 94.12 131 TYR A CA 1
ATOM 1074 C C . TYR A 1 131 ? -11.052 -2.459 3.825 1.00 94.12 131 TYR A C 1
ATOM 1076 O O . TYR A 1 131 ? -11.020 -1.772 4.844 1.00 94.12 131 TYR A O 1
ATOM 1084 N N . ARG A 1 132 ? -12.189 -3.008 3.375 1.00 90.00 132 ARG A N 1
ATOM 1085 C CA . ARG A 1 132 ? -13.487 -2.845 4.050 1.00 90.00 132 ARG A CA 1
ATOM 1086 C C . ARG A 1 132 ? -13.519 -3.540 5.413 1.00 90.00 132 ARG A C 1
ATOM 1088 O O . ARG A 1 132 ? -13.961 -2.926 6.377 1.00 90.00 132 ARG A O 1
ATOM 1095 N N . ARG A 1 133 ? -13.003 -4.772 5.514 1.00 93.25 133 ARG A N 1
ATOM 1096 C CA . ARG A 1 133 ? -12.878 -5.527 6.778 1.00 93.25 133 ARG A CA 1
ATOM 1097 C C . ARG A 1 133 ? -12.106 -4.739 7.837 1.00 93.25 133 ARG A C 1
ATOM 1099 O O . ARG A 1 133 ? -12.457 -4.746 9.013 1.00 93.25 133 ARG A O 1
ATOM 1106 N N . ASP A 1 134 ? -11.056 -4.042 7.417 1.00 91.94 134 ASP A N 1
ATOM 1107 C CA . ASP A 1 134 ? -10.219 -3.236 8.305 1.00 91.94 134 ASP A CA 1
ATOM 1108 C C . ASP A 1 134 ? -10.792 -1.823 8.543 1.00 91.94 134 ASP A C 1
ATOM 1110 O O . ASP A 1 134 ? -10.143 -0.993 9.184 1.00 91.94 134 ASP A O 1
ATOM 1114 N N . TYR A 1 135 ? -12.016 -1.549 8.073 1.00 91.62 135 TYR A N 1
ATOM 1115 C CA . TYR A 1 135 ? -12.701 -0.250 8.121 1.00 91.62 135 TYR A CA 1
ATOM 1116 C C . TYR A 1 135 ? -11.914 0.880 7.433 1.00 91.62 135 TYR A C 1
ATOM 1118 O O . TYR A 1 135 ? -12.018 2.044 7.811 1.00 91.62 135 TYR A O 1
ATOM 1126 N N . GLY A 1 136 ? -11.067 0.541 6.456 1.00 91.19 136 GLY A N 1
ATOM 1127 C CA . GLY A 1 136 ? -10.141 1.470 5.803 1.00 91.19 136 GLY A CA 1
ATOM 1128 C C . GLY A 1 136 ? -9.040 2.010 6.725 1.00 91.19 136 GLY A C 1
ATOM 1129 O O . GLY A 1 136 ? -8.350 2.970 6.374 1.00 91.19 136 GLY A O 1
ATOM 1130 N N . LEU A 1 137 ? -8.863 1.423 7.912 1.00 92.94 137 LEU A N 1
ATOM 1131 C CA . LEU A 1 137 ? -7.914 1.879 8.921 1.00 92.94 137 LEU A CA 1
ATOM 1132 C C . LEU A 1 137 ? -6.647 1.026 8.932 1.00 92.94 137 LEU A C 1
ATOM 1134 O O . LEU A 1 137 ? -6.660 -0.183 8.715 1.00 92.94 137 LEU A O 1
ATOM 1138 N N . CYS A 1 138 ? -5.531 1.666 9.268 1.00 96.69 138 CYS A N 1
ATOM 1139 C CA . CYS A 1 138 ? -4.271 0.992 9.521 1.00 96.69 138 CYS A CA 1
ATOM 1140 C C . CYS A 1 138 ? -4.400 0.082 10.752 1.00 96.69 138 CYS A C 1
ATOM 1142 O O . CYS A 1 138 ? -4.491 0.567 11.884 1.00 96.69 138 CYS A O 1
ATOM 1144 N N . VAL A 1 139 ? -4.332 -1.234 10.545 1.00 96.62 139 VAL A N 1
ATOM 1145 C CA . VAL A 1 139 ? -4.473 -2.249 11.601 1.00 96.62 139 VAL A CA 1
ATOM 1146 C C . VAL A 1 139 ? -3.421 -2.059 12.698 1.00 96.62 139 VAL A C 1
ATOM 1148 O O . VAL A 1 139 ? -3.734 -2.133 13.885 1.00 96.62 139 VAL A O 1
ATOM 1151 N N . GLN A 1 140 ? -2.181 -1.736 12.320 1.00 96.62 140 GLN A N 1
ATOM 1152 C CA . GLN A 1 140 ? -1.073 -1.534 13.262 1.00 96.62 140 GLN A CA 1
ATOM 1153 C C . GLN A 1 140 ? -1.236 -0.272 14.114 1.00 96.62 140 GLN A C 1
ATOM 1155 O O . GLN A 1 140 ? -0.885 -0.273 15.292 1.00 96.62 140 GLN A O 1
ATOM 1160 N N . CYS A 1 141 ? -1.777 0.809 13.545 1.00 94.19 141 CYS A N 1
ATOM 1161 C CA . CYS A 1 141 ? -2.095 2.008 14.319 1.00 94.19 141 CYS A CA 1
ATOM 1162 C C . CYS A 1 141 ? -3.289 1.747 15.241 1.00 94.19 141 CYS A C 1
ATOM 1164 O O . CYS A 1 141 ? -3.219 2.078 16.423 1.00 94.19 141 CYS A O 1
ATOM 1166 N N . ARG A 1 142 ? -4.338 1.082 14.736 1.00 91.69 142 ARG A N 1
ATOM 1167 C CA . ARG A 1 142 ? -5.544 0.763 15.509 1.00 91.69 142 ARG A CA 1
ATOM 1168 C C . ARG A 1 142 ? -5.226 -0.088 16.738 1.00 91.69 142 ARG A C 1
ATOM 1170 O O . ARG A 1 142 ? -5.732 0.204 17.813 1.00 91.69 142 ARG A O 1
ATOM 1177 N N . ARG A 1 143 ? -4.328 -1.074 16.609 1.00 91.75 143 ARG A N 1
ATOM 1178 C CA . ARG A 1 143 ? -3.820 -1.887 17.736 1.00 91.75 143 ARG A CA 1
ATOM 1179 C C . ARG A 1 143 ? -3.156 -1.062 18.843 1.00 91.75 143 ARG A C 1
ATOM 1181 O O . ARG A 1 143 ? -3.120 -1.503 19.980 1.00 91.75 143 ARG A O 1
ATOM 1188 N N . LYS A 1 144 ? -2.649 0.129 18.520 1.00 91.94 144 LYS A N 1
ATOM 1189 C CA . LYS A 1 144 ? -2.039 1.072 19.470 1.00 91.94 144 LYS A CA 1
ATOM 1190 C C . LYS A 1 144 ? -3.018 2.154 19.943 1.00 91.94 144 LYS A C 1
ATOM 1192 O O . LYS A 1 144 ? -2.584 3.166 20.478 1.00 91.94 144 LYS A O 1
ATOM 1197 N N . GLY A 1 145 ? -4.315 2.004 19.662 1.00 86.31 145 GLY A N 1
ATOM 1198 C CA . GLY A 1 145 ? -5.325 3.026 19.946 1.00 86.31 145 GLY A CA 1
ATOM 1199 C C . GLY A 1 145 ? -5.212 4.277 19.067 1.00 86.31 145 GLY A C 1
ATOM 1200 O O . GLY A 1 145 ? -5.765 5.316 19.405 1.00 86.31 145 GLY A O 1
ATOM 1201 N N . ILE A 1 146 ? -4.492 4.214 17.941 1.00 89.00 146 ILE A N 1
ATOM 1202 C CA . ILE A 1 146 ? -4.318 5.340 17.017 1.00 89.00 146 ILE A CA 1
ATOM 1203 C C . ILE A 1 146 ? -5.182 5.101 15.782 1.00 89.00 146 ILE A C 1
ATOM 1205 O O . ILE A 1 146 ? -4.932 4.184 15.001 1.00 89.00 146 ILE A O 1
ATOM 1209 N N . ILE A 1 147 ? -6.164 5.967 15.542 1.00 88.25 147 ILE A N 1
ATOM 1210 C CA . ILE A 1 147 ? -6.942 5.909 14.304 1.00 88.25 147 ILE A CA 1
ATOM 1211 C C . ILE A 1 147 ? -6.188 6.642 13.196 1.00 88.25 147 ILE A C 1
ATOM 1213 O O . ILE A 1 147 ? -5.950 7.851 13.269 1.00 88.25 147 ILE A O 1
ATOM 1217 N N . LYS A 1 148 ? -5.792 5.890 12.171 1.00 89.00 148 LYS A N 1
ATOM 1218 C CA . LYS A 1 148 ? -5.102 6.394 10.985 1.00 89.00 148 LYS A CA 1
ATOM 1219 C C . LYS A 1 148 ? -5.603 5.638 9.763 1.00 89.00 148 LYS A C 1
ATOM 1221 O O . LYS A 1 148 ? -5.708 4.415 9.822 1.00 89.00 148 LYS A O 1
ATOM 1226 N N . ILE A 1 149 ? -5.888 6.359 8.684 1.00 92.62 149 ILE A N 1
ATOM 1227 C CA . ILE A 1 149 ? -6.322 5.774 7.411 1.00 92.62 149 ILE A CA 1
ATOM 1228 C C . ILE A 1 149 ? -5.197 4.891 6.857 1.00 92.62 149 ILE A C 1
ATOM 1230 O O . ILE A 1 149 ? -4.013 5.217 6.992 1.00 92.62 149 ILE A O 1
ATOM 1234 N N . GLY A 1 150 ? -5.570 3.737 6.313 1.00 92.75 150 GLY A N 1
ATOM 1235 C CA . GLY A 1 150 ? -4.659 2.887 5.565 1.00 92.75 150 GLY A CA 1
ATOM 1236 C C . GLY A 1 150 ? -4.595 3.295 4.099 1.00 92.75 150 GLY A C 1
ATOM 1237 O O . GLY A 1 150 ? -5.618 3.576 3.481 1.00 92.75 150 GLY A O 1
ATOM 1238 N N . ASP A 1 151 ? -3.387 3.281 3.551 1.00 92.56 151 ASP A N 1
ATOM 1239 C CA . ASP A 1 151 ? -3.098 3.652 2.165 1.00 92.56 151 ASP A CA 1
ATOM 1240 C C . ASP A 1 151 ? -2.924 2.400 1.285 1.00 92.56 151 ASP A C 1
ATOM 1242 O O . ASP A 1 151 ? -3.204 2.400 0.084 1.00 92.56 151 ASP A O 1
ATOM 1246 N N . VAL A 1 152 ? -2.470 1.299 1.893 1.00 95.50 152 VAL A N 1
ATOM 1247 C CA . VAL A 1 152 ? -2.064 0.076 1.199 1.00 95.50 152 VAL A CA 1
ATOM 1248 C C . VAL A 1 152 ? -2.560 -1.166 1.934 1.00 95.50 152 VAL A C 1
ATOM 1250 O O . VAL A 1 152 ? -2.621 -1.190 3.161 1.00 95.50 152 VAL A O 1
ATOM 1253 N N . VAL A 1 153 ? -2.917 -2.204 1.177 1.00 97.38 153 VAL A N 1
ATOM 1254 C CA . VAL A 1 153 ? -3.138 -3.556 1.707 1.00 97.38 153 VAL A CA 1
ATOM 1255 C C . VAL A 1 153 ? -1.882 -4.354 1.415 1.00 97.38 153 VAL A C 1
ATOM 1257 O O . VAL A 1 153 ? -1.491 -4.469 0.254 1.00 97.38 153 VAL A O 1
ATOM 1260 N N . ASP A 1 154 ? -1.260 -4.859 2.469 1.00 96.81 154 ASP A N 1
ATOM 1261 C CA . ASP A 1 154 ? 0.040 -5.515 2.426 1.00 96.81 154 ASP A CA 1
ATOM 1262 C C . ASP A 1 154 ? -0.044 -6.949 2.959 1.00 96.81 154 ASP A C 1
ATOM 1264 O O . ASP A 1 154 ? -0.876 -7.258 3.821 1.00 96.81 154 ASP A O 1
ATOM 1268 N N . HIS A 1 155 ? 0.826 -7.820 2.450 1.00 96.88 155 HIS A N 1
ATOM 1269 C CA . HIS A 1 155 ? 0.918 -9.214 2.878 1.00 96.88 155 HIS A CA 1
ATOM 1270 C C . HIS A 1 155 ? 1.684 -9.322 4.199 1.00 96.88 155 HIS A C 1
ATOM 1272 O O . HIS A 1 155 ? 2.798 -8.824 4.295 1.00 96.88 155 HIS A O 1
ATOM 1278 N N . VAL A 1 156 ? 1.134 -9.985 5.220 1.00 96.12 156 VAL A N 1
ATOM 1279 C CA . VAL A 1 156 ? 1.805 -10.229 6.513 1.00 96.12 156 VAL A CA 1
ATOM 1280 C C . VAL A 1 156 ? 3.074 -11.060 6.303 1.00 96.12 156 VAL A C 1
ATOM 1282 O O . VAL A 1 156 ? 4.141 -10.668 6.765 1.00 96.12 156 VAL A O 1
ATOM 1285 N N . ILE A 1 157 ? 2.961 -12.169 5.572 1.00 94.06 157 ILE A N 1
ATOM 1286 C CA . ILE A 1 157 ? 4.073 -12.951 5.029 1.00 94.06 157 ILE A CA 1
ATOM 1287 C C . ILE A 1 157 ? 4.253 -12.524 3.569 1.00 94.06 157 ILE A C 1
ATOM 1289 O O . ILE A 1 157 ? 3.299 -12.671 2.799 1.00 94.06 157 ILE A O 1
ATOM 1293 N N . PRO A 1 158 ? 5.429 -12.004 3.166 1.00 92.75 158 PRO A N 1
ATOM 1294 C CA . PRO A 1 158 ? 5.627 -11.461 1.828 1.00 92.75 158 PRO A CA 1
ATOM 1295 C C . PRO A 1 158 ? 5.268 -12.450 0.717 1.00 92.75 158 PRO A C 1
ATOM 1297 O O . PRO A 1 158 ? 5.561 -13.641 0.804 1.00 92.75 158 PRO A O 1
ATOM 1300 N N . LEU A 1 159 ? 4.714 -11.924 -0.377 1.00 90.44 159 LEU A N 1
ATOM 1301 C CA . LEU A 1 159 ? 4.266 -12.704 -1.536 1.00 90.44 159 LEU A CA 1
ATOM 1302 C C . LEU A 1 159 ? 5.343 -13.645 -2.107 1.00 90.44 159 LEU A C 1
ATOM 1304 O O . LEU A 1 159 ? 5.025 -14.722 -2.601 1.00 90.44 159 LEU A O 1
ATOM 1308 N N . LEU A 1 160 ? 6.613 -13.227 -2.064 1.00 85.62 160 LEU A N 1
ATOM 1309 C CA . LEU A 1 160 ? 7.746 -14.011 -2.569 1.00 85.62 160 LEU A CA 1
ATOM 1310 C C . LEU A 1 160 ? 8.203 -15.117 -1.607 1.00 85.62 160 LEU A C 1
ATOM 1312 O O . LEU A 1 160 ? 8.934 -16.006 -2.029 1.00 85.62 160 LEU A O 1
ATOM 1316 N N . VAL A 1 161 ? 7.796 -15.054 -0.338 1.00 87.38 161 VAL A N 1
ATOM 1317 C CA . VAL A 1 161 ? 8.135 -16.049 0.689 1.00 87.38 161 VAL A CA 1
ATOM 1318 C C . VAL A 1 161 ? 7.106 -17.175 0.692 1.00 87.38 161 VAL A C 1
ATOM 1320 O O . VAL A 1 161 ? 7.484 -18.341 0.716 1.00 87.38 161 VAL A O 1
ATOM 1323 N N . ASP A 1 162 ? 5.817 -16.835 0.628 1.00 88.06 162 ASP A N 1
ATOM 1324 C CA . ASP A 1 162 ? 4.729 -17.813 0.600 1.00 88.06 162 ASP A CA 1
ATOM 1325 C C . ASP A 1 162 ? 3.677 -17.436 -0.450 1.00 88.06 162 ASP A C 1
ATOM 1327 O O . ASP A 1 162 ? 2.754 -16.645 -0.224 1.00 88.06 162 ASP A O 1
ATOM 1331 N N . TRP A 1 163 ? 3.819 -18.034 -1.632 1.00 87.62 163 TRP A N 1
ATOM 1332 C CA . TRP A 1 163 ? 2.922 -17.796 -2.759 1.00 87.62 163 TRP A CA 1
ATOM 1333 C C . TRP A 1 163 ? 1.531 -18.420 -2.575 1.00 87.62 163 TRP A C 1
ATOM 1335 O O . TRP A 1 163 ? 0.551 -17.954 -3.172 1.00 87.62 163 TRP A O 1
ATOM 1345 N N . LEU A 1 164 ? 1.408 -19.479 -1.768 1.00 89.94 164 LEU A N 1
ATOM 1346 C CA . LEU A 1 164 ? 0.134 -20.171 -1.555 1.00 89.94 164 LEU A CA 1
ATOM 1347 C C . LEU A 1 164 ? -0.836 -19.276 -0.779 1.00 89.94 164 LEU A C 1
ATOM 1349 O O . LEU A 1 164 ? -2.027 -19.239 -1.087 1.00 89.94 164 LEU A O 1
ATOM 1353 N N . ARG A 1 165 ? -0.310 -18.447 0.127 1.00 91.44 165 ARG A N 1
ATOM 1354 C CA . ARG A 1 165 ? -1.086 -17.514 0.959 1.00 91.44 165 ARG A CA 1
ATOM 1355 C C . ARG A 1 165 ? -1.330 -16.142 0.329 1.00 91.44 165 ARG A C 1
ATOM 1357 O O . ARG A 1 165 ? -1.747 -15.208 1.014 1.00 91.44 165 ARG A O 1
ATOM 1364 N N . ARG A 1 166 ? -1.106 -15.984 -0.979 1.00 93.50 166 ARG A N 1
ATOM 1365 C CA . ARG A 1 166 ? -1.235 -14.688 -1.678 1.00 93.50 166 ARG A CA 1
ATOM 1366 C C . ARG A 1 166 ? -2.639 -14.066 -1.633 1.00 93.50 166 ARG A C 1
ATOM 1368 O O . ARG A 1 166 ? -2.751 -12.845 -1.719 1.00 93.50 166 ARG A O 1
ATOM 1375 N N . LEU A 1 167 ? -3.685 -14.890 -1.520 1.00 95.38 167 LEU A N 1
ATOM 1376 C CA . LEU A 1 167 ? -5.096 -14.480 -1.407 1.00 95.38 167 LEU A CA 1
ATOM 1377 C C . LEU A 1 167 ? -5.725 -14.911 -0.072 1.00 95.38 167 LEU A C 1
ATOM 1379 O O . LEU A 1 167 ? -6.940 -14.856 0.071 1.00 95.38 167 LEU A O 1
ATOM 1383 N N . ASP A 1 168 ? -4.926 -15.346 0.901 1.00 96.31 168 ASP A N 1
ATOM 1384 C CA . ASP A 1 168 ? -5.427 -15.634 2.245 1.00 96.31 168 ASP A CA 1
ATOM 1385 C C . ASP A 1 168 ? -5.748 -14.306 2.946 1.00 96.31 168 ASP A C 1
ATOM 1387 O O . ASP A 1 168 ? -4.855 -13.487 3.174 1.00 96.31 168 ASP A O 1
ATOM 1391 N N . SER A 1 169 ? -7.014 -14.080 3.308 1.00 93.56 169 SER A N 1
ATOM 1392 C CA . SER A 1 169 ? -7.429 -12.850 3.989 1.00 93.56 169 SER A CA 1
ATOM 1393 C C . SER A 1 169 ? -6.708 -12.648 5.323 1.00 93.56 169 SER A C 1
ATOM 1395 O O . SER A 1 169 ? -6.479 -11.507 5.721 1.00 93.56 169 SER A O 1
ATOM 1397 N N . ASN A 1 170 ? -6.316 -13.724 6.012 1.00 95.25 170 ASN A N 1
ATOM 1398 C CA . ASN A 1 170 ? -5.575 -13.646 7.274 1.00 95.25 170 ASN A CA 1
ATOM 1399 C C . ASN A 1 170 ? -4.107 -13.258 7.062 1.00 95.25 170 ASN A C 1
ATOM 1401 O O . ASN A 1 170 ? -3.466 -12.737 7.973 1.00 95.25 170 ASN A O 1
ATOM 1405 N N . ASN A 1 171 ? -3.590 -13.455 5.848 1.00 97.19 171 ASN A N 1
ATOM 1406 C CA . ASN A 1 171 ? -2.267 -13.007 5.440 1.00 97.19 171 ASN A CA 1
ATOM 1407 C C . ASN A 1 171 ? -2.272 -11.568 4.891 1.00 97.19 171 ASN A C 1
ATOM 1409 O O . ASN A 1 171 ? -1.250 -11.103 4.404 1.00 97.19 171 ASN A O 1
ATOM 1413 N N . LEU A 1 172 ? -3.391 -10.840 4.948 1.00 97.69 172 LEU A N 1
ATOM 1414 C CA . LEU A 1 172 ? -3.509 -9.483 4.411 1.00 97.69 172 LEU A CA 1
ATOM 1415 C C . LEU A 1 172 ? -3.919 -8.488 5.497 1.00 97.69 172 LEU A C 1
ATOM 1417 O O . LEU A 1 172 ? -4.807 -8.758 6.309 1.00 97.69 172 LEU A O 1
ATOM 1421 N N . GLN A 1 173 ? -3.296 -7.309 5.494 1.00 97.69 173 GLN A N 1
ATOM 1422 C CA . GLN A 1 173 ? -3.586 -6.232 6.443 1.00 97.69 173 GLN A CA 1
ATOM 1423 C C . GLN A 1 173 ? -3.550 -4.855 5.775 1.00 97.69 173 GLN A C 1
ATOM 1425 O O . GLN A 1 173 ? -2.665 -4.551 4.976 1.00 97.69 173 GLN A O 1
ATOM 1430 N N . THR A 1 174 ? -4.488 -3.991 6.150 1.00 98.06 174 THR A N 1
ATOM 1431 C CA . THR A 1 174 ? -4.511 -2.584 5.741 1.00 98.06 174 THR A CA 1
ATOM 1432 C C . THR A 1 174 ? -3.532 -1.768 6.589 1.00 98.06 174 THR A C 1
ATOM 1434 O O . THR A 1 174 ? -3.597 -1.782 7.820 1.00 98.06 174 THR A O 1
ATOM 1437 N N . LEU A 1 175 ? -2.608 -1.043 5.950 1.00 98.06 175 LEU A N 1
ATOM 1438 C CA . LEU A 1 175 ? -1.539 -0.269 6.588 1.00 98.06 175 LEU A CA 1
ATOM 1439 C C . LEU A 1 175 ? -1.472 1.161 6.046 1.00 98.06 175 LEU A C 1
ATOM 1441 O O . LEU A 1 175 ? -1.711 1.412 4.868 1.00 98.06 175 LEU A O 1
ATOM 1445 N N . CYS A 1 176 ? -1.078 2.108 6.899 1.00 97.62 176 CYS A N 1
ATOM 1446 C CA . CYS A 1 176 ? -0.622 3.419 6.432 1.00 97.62 176 CYS A CA 1
ATOM 1447 C C . CYS A 1 176 ? 0.818 3.335 5.901 1.00 97.62 176 CYS A C 1
ATOM 1449 O O . CYS A 1 176 ? 1.579 2.466 6.339 1.00 97.62 176 CYS A O 1
ATOM 1451 N N . HIS A 1 177 ? 1.236 4.280 5.057 1.00 96.00 177 HIS A N 1
ATOM 1452 C CA . HIS A 1 177 ? 2.590 4.315 4.485 1.00 96.00 177 HIS A CA 1
ATOM 1453 C C . HIS A 1 177 ? 3.712 4.195 5.528 1.00 96.00 177 HIS A C 1
ATOM 1455 O O . HIS A 1 177 ? 4.684 3.476 5.317 1.00 96.00 177 HIS A O 1
ATOM 1461 N N . ALA A 1 178 ? 3.573 4.846 6.688 1.00 96.44 178 ALA A N 1
ATOM 1462 C CA . ALA A 1 178 ? 4.582 4.776 7.748 1.00 96.44 178 ALA A CA 1
ATOM 1463 C C . ALA A 1 178 ? 4.735 3.354 8.324 1.00 96.44 178 ALA A C 1
ATOM 1465 O O . ALA A 1 178 ? 5.853 2.879 8.518 1.00 96.44 178 ALA A O 1
ATOM 1466 N N . CYS A 1 179 ? 3.619 2.662 8.575 1.00 97.75 179 CYS A N 1
ATOM 1467 C CA . CYS A 1 179 ? 3.633 1.284 9.070 1.00 97.75 179 CYS A CA 1
ATOM 1468 C C . CYS A 1 179 ? 4.095 0.304 7.991 1.00 97.75 179 CYS A C 1
ATOM 1470 O O . CYS A 1 179 ? 4.862 -0.601 8.299 1.00 97.75 179 CYS A O 1
ATOM 1472 N N . HIS A 1 180 ? 3.677 0.517 6.743 1.00 97.62 180 HIS A N 1
ATOM 1473 C CA . HIS A 1 180 ? 4.121 -0.272 5.599 1.00 97.62 180 HIS A CA 1
ATOM 1474 C C . HIS A 1 180 ? 5.643 -0.193 5.411 1.00 97.62 180 HIS A C 1
ATOM 1476 O O . HIS A 1 180 ? 6.312 -1.218 5.326 1.00 97.62 180 HIS A O 1
ATOM 1482 N N . ASN A 1 181 ? 6.217 1.013 5.439 1.00 96.00 181 ASN A N 1
ATOM 1483 C CA . ASN A 1 181 ? 7.661 1.206 5.296 1.00 96.00 181 ASN A CA 1
ATOM 1484 C C . ASN A 1 181 ? 8.440 0.588 6.461 1.00 96.00 181 ASN A C 1
ATOM 1486 O O . ASN A 1 181 ? 9.510 0.020 6.255 1.00 96.00 181 ASN A O 1
ATOM 1490 N N . LYS A 1 182 ? 7.908 0.682 7.688 1.00 96.62 182 LYS A N 1
ATOM 1491 C CA . LYS A 1 182 ? 8.502 0.016 8.852 1.00 96.62 182 LYS A CA 1
ATOM 1492 C C . LYS A 1 182 ? 8.522 -1.504 8.661 1.00 96.62 182 LYS A C 1
ATOM 1494 O O . LYS A 1 182 ? 9.586 -2.097 8.799 1.00 96.62 182 LYS A O 1
ATOM 1499 N N . LYS A 1 183 ? 7.387 -2.097 8.279 1.00 96.00 183 LYS A N 1
ATOM 1500 C CA . LYS A 1 183 ? 7.284 -3.532 7.999 1.00 96.00 183 LYS A CA 1
ATOM 1501 C C . LYS A 1 183 ? 8.220 -3.963 6.869 1.00 96.00 183 LYS A C 1
ATOM 1503 O O . LYS A 1 183 ? 8.910 -4.955 7.023 1.00 96.00 183 LYS A O 1
ATOM 1508 N N . THR A 1 184 ? 8.307 -3.194 5.782 1.00 93.50 184 THR A N 1
ATOM 1509 C CA . THR A 1 184 ? 9.209 -3.497 4.654 1.00 93.50 184 THR A CA 1
ATOM 1510 C C . THR A 1 184 ? 10.653 -3.658 5.138 1.00 93.50 184 THR A C 1
ATOM 1512 O O . THR A 1 184 ? 11.295 -4.654 4.830 1.00 93.50 184 THR A O 1
ATOM 1515 N N . LYS A 1 185 ? 11.140 -2.736 5.982 1.00 94.69 185 LYS A N 1
ATOM 1516 C CA . LYS A 1 185 ? 12.488 -2.825 6.574 1.00 94.69 185 LYS A CA 1
ATOM 1517 C C . LYS A 1 185 ? 12.656 -4.018 7.520 1.00 94.69 185 LYS A C 1
ATOM 1519 O O . LYS A 1 185 ? 13.758 -4.542 7.654 1.00 94.69 185 LYS A O 1
ATOM 1524 N N . GLU A 1 186 ? 11.604 -4.405 8.236 1.00 94.81 186 GLU A N 1
ATOM 1525 C CA . GLU A 1 186 ? 11.617 -5.579 9.120 1.00 94.81 186 GLU A CA 1
ATOM 1526 C C . GLU A 1 186 ? 11.645 -6.881 8.306 1.00 94.81 186 GLU A C 1
ATOM 1528 O O . GLU A 1 186 ? 12.446 -7.765 8.602 1.00 94.81 186 GLU A O 1
ATOM 1533 N N . ASP A 1 187 ? 10.850 -6.966 7.240 1.00 93.31 187 ASP A N 1
ATOM 1534 C CA . ASP A 1 187 ? 10.820 -8.101 6.317 1.00 93.31 187 ASP A CA 1
ATOM 1535 C C . ASP A 1 187 ? 12.143 -8.253 5.563 1.00 93.31 187 ASP A C 1
ATOM 1537 O O . ASP A 1 187 ? 12.656 -9.363 5.456 1.00 93.31 187 ASP A O 1
ATOM 1541 N N . GLU A 1 188 ? 12.743 -7.154 5.099 1.00 89.94 188 GLU A N 1
ATOM 1542 C CA . GLU A 1 188 ? 14.073 -7.163 4.477 1.00 89.94 188 GLU A CA 1
ATOM 1543 C C . GLU A 1 188 ? 15.137 -7.758 5.400 1.00 89.94 188 GLU A C 1
ATOM 1545 O O . GLU A 1 188 ? 16.022 -8.456 4.921 1.00 89.94 188 GLU A O 1
ATOM 1550 N N . LYS A 1 189 ? 15.057 -7.508 6.714 1.00 92.00 189 LYS A N 1
ATOM 1551 C CA . LYS A 1 189 ? 15.966 -8.108 7.703 1.00 92.00 189 LYS A CA 1
ATOM 1552 C C . LYS A 1 189 ? 15.633 -9.571 7.967 1.00 92.00 189 LYS A C 1
ATOM 1554 O O . LYS A 1 189 ? 16.541 -10.382 8.090 1.00 92.00 189 LYS A O 1
ATOM 1559 N N . LYS A 1 190 ? 14.343 -9.898 8.072 1.00 92.31 190 LYS A N 1
ATOM 1560 C CA . LYS A 1 190 ? 13.859 -11.237 8.430 1.00 92.31 190 LYS A CA 1
ATOM 1561 C C . LYS A 1 190 ? 14.058 -12.259 7.312 1.00 92.31 190 LYS A C 1
ATOM 1563 O O . LYS A 1 190 ? 14.350 -13.415 7.593 1.00 92.31 190 LYS A O 1
ATOM 1568 N N . TYR A 1 191 ? 13.868 -11.841 6.065 1.00 85.06 191 TYR A N 1
ATOM 1569 C CA . TYR A 1 191 ? 13.949 -12.697 4.881 1.00 85.06 191 TYR A CA 1
ATOM 1570 C C . TYR A 1 191 ? 15.191 -12.407 4.031 1.00 85.06 191 TYR A C 1
ATOM 1572 O O . TYR A 1 191 ? 15.283 -12.903 2.905 1.00 85.06 191 TYR A O 1
ATOM 1580 N N . ARG A 1 192 ? 16.151 -11.625 4.553 1.00 76.31 192 ARG A N 1
ATOM 1581 C CA . ARG A 1 192 ? 17.490 -11.531 3.966 1.00 76.31 192 ARG A CA 1
ATOM 1582 C C . ARG A 1 192 ? 18.108 -12.927 3.997 1.00 76.31 192 ARG A C 1
ATOM 1584 O O . ARG A 1 192 ? 18.312 -13.475 5.076 1.00 76.31 192 ARG A O 1
ATOM 1591 N N . ARG A 1 193 ? 18.349 -13.492 2.818 1.00 57.56 193 ARG A N 1
ATOM 1592 C CA . ARG A 1 193 ? 19.294 -14.596 2.645 1.00 57.56 193 ARG A CA 1
ATOM 1593 C C . ARG A 1 193 ? 20.686 -14.019 2.463 1.00 57.56 193 ARG A C 1
ATOM 1595 O O . ARG A 1 193 ? 20.776 -12.951 1.811 1.00 57.56 193 ARG A O 1
#

InterPro domains:
  IPR002711 HNH endonuclease [PF01844] (138-186)
  IPR003615 HNH nuclease [SM00507] (125-181)
  IPR003615 HNH nuclease [cd00085] (124-184)

pLDDT: mean 80.39, std 14.61, range [36.56, 98.06]

Sequence (193 aa):
MQPHVAQICNRIEKCYFTCPHCGHEHVAAYVNDKIRKCQLAIIKCMNGLIKRILLLRMRCNDGGRGWQVPSKPFKPCKSLGCNELTRDKYCAKHIAKEKETVRYYDKHIRNKSSRSFYNSKPWRVMREFVYRRDYGLCVQCRRKGIIKIGDVVDHVIPLLVDWLRRLDSNNLQTLCHACHNKKTKEDEKKYRR

Secondary structure (DSSP, 8-state):
-PPEEEEETTTEEEEEEE-TTT-PEEEEEEEEHHHHHHHHHHHHHHHHHHHHHHHHHTTTTS------PPPPPPEE-SSTT---EESSSS-HHHHHHHHHHHHHHHHHTS-HHHHHHHHSHHHHHHHHHHHHHTTTB-HHHHTTT---B--EEEESS-TTT-SGGGG-GGGEEEE-HHHHHHHHHHHHHHS--